Protein AF-0000000087548755 (afdb_homodimer)

Secondary structure (DSSP, 8-state):
--HHHHHHHHHHHHHHHHHHTS--EEEE---TTSTT-SEEEEE-TT-SSS--GGG-EEEEEEEE--SS-B-HHHHHHHHHHHHHHHHH--S--EEEEEEESS-B-HHHHHHHHT-SS-EEEEEEEEETTEEEEEEEEEE-HHHHTTTTTT-EEEEEEE-TTS-EEEEEEETTEE--/--HHHHHHHHHHHHHHHHHHTS--EEEE---TTSTT-SEEEEE-TT-SSS--GGG-EEEEEEEE--SS-B-HHHHHHHHHHHHHHHHH--S--EEEEEEESS-B-HHHHHHHHT-SS-EEEEEEEEETTEEEEEEEEEE-HHHHTTTTTT-EEEEEEE-TTS-EEEEEEETTEE--

Radius of gyration: 22.84 Å; Cα contacts (8 Å, |Δi|>4): 739; chains: 2; bounding box: 44×67×56 Å

InterPro domains:
  IPR011856 tRNA endonuclease-like domain superfamily [G3DSA:3.40.1350.10] (3-124)
  IPR018828 Required for respiratory growth protein 7, mitochondrial [PF10356] (2-45)
  IPR018828 Required for respiratory growth protein 7, mitochondrial [PF10356] (54-141)
  IPR018828 Required for respiratory growth protein 7, mitochondrial [PTHR28133] (2-142)

pLDDT: mean 88.45, std 11.94, range [48.22, 98.75]

Sequence (352 aa):
MSTVARGTAYEHACLALLRSWLKMDIYRTGGAHDQGRDLCGWWSPHAIGEPRAHERIRVIAQCKAESRALGPSVVREMEGTLLRATWEATTTATVGVLASHSGFSKQAKVYMRSSRLPLLFLHLAPQDQEPLVCQGFLWNDALANGPLHGRFEPVWVTTPQHTQQLTLYRDGIRAIMSTVARGTAYEHACLALLRSWLKMDIYRTGGAHDQGRDLCGWWSPHAIGEPRAHERIRVIAQCKAESRALGPSVVREMEGTLLRATWEATTTATVGVLASHSGFSKQAKVYMRSSRLPLLFLHLAPQDQEPLVCQGFLWNDALANGPLHGRFEPVWVTTPQHTQQLTLYRDGIRAI

Foldseek 3Di:
DDPVVQQVVQLVVVVVCCCVPQVWPKDAPPDPPLLQFGIWGWGQLPPPDPRDPQLIEIETEHEEEDQEADEQVVVVSLVVVVVVCVVPDDPHHYEYEYEYQHHHDPRNQVNQQPDLHWYKYFHWYDDDPRGTATPDIDIYPNNCCPSVVVFKDWDFDQDPVRDTHIFIDGNNHTSD/DDLVVQQVVQLVVVVVCCCVPQVWPKDAPPDPVLLQFGIWGWGQLPPPDDRPPQQIEIETEHEEEDQEAAEQVVVVSQVVVVVVVVVPDDPHHYEYEYEYQHHHDPRNLVNQQPDLHWYKYFHWADDDPRGTATPDIDIHCNNCCPSVVVFKDWDFDQDVVRDTHTFIDGVNHTSD

Structure (mmCIF, N/CA/C/O backbone):
data_AF-0000000087548755-model_v1
#
loop_
_entity.id
_entity.type
_entity.pdbx_description
1 polymer 'Restriction endonuclease type IV Mrr domain-containing protein'
#
loop_
_atom_site.group_PDB
_atom_site.id
_atom_site.type_symbol
_atom_site.label_atom_id
_atom_site.label_alt_id
_atom_site.label_comp_id
_atom_site.label_asym_id
_atom_site.label_entity_id
_atom_site.label_seq_id
_atom_site.pdbx_PDB_ins_code
_atom_site.Cartn_x
_atom_site.Cartn_y
_atom_site.Cartn_z
_atom_site.occupancy
_atom_site.B_iso_or_equiv
_atom_site.auth_seq_id
_atom_site.auth_comp_id
_atom_site.auth_asym_id
_atom_site.auth_atom_id
_atom_site.pdbx_PDB_model_num
ATOM 1 N N . MET A 1 1 ? -19.734 21.375 -8.781 1 71.88 1 MET A N 1
ATOM 2 C CA . MET A 1 1 ? -18.281 21.328 -8.891 1 71.88 1 MET A CA 1
ATOM 3 C C . MET A 1 1 ? -17.797 19.906 -9.125 1 71.88 1 MET A C 1
ATOM 5 O O . MET A 1 1 ? -18.328 18.953 -8.539 1 71.88 1 MET A O 1
ATOM 9 N N . SER A 1 2 ? -16.984 19.781 -10.125 1 81 2 SER A N 1
ATOM 10 C CA . SER A 1 2 ? -16.5 18.438 -10.445 1 81 2 SER A CA 1
ATOM 11 C C . SER A 1 2 ? -15.688 17.844 -9.297 1 81 2 SER A C 1
ATOM 13 O O . SER A 1 2 ? -15.188 18.578 -8.445 1 81 2 SER A O 1
ATOM 15 N N . THR A 1 3 ? -15.656 16.547 -9.172 1 80.31 3 THR A N 1
ATOM 16 C CA . THR A 1 3 ? -14.898 15.844 -8.141 1 80.31 3 THR A CA 1
ATOM 17 C C . THR A 1 3 ? -13.438 16.266 -8.164 1 80.31 3 THR A C 1
ATOM 19 O O . THR A 1 3 ? -12.82 16.453 -7.117 1 80.31 3 THR A O 1
ATOM 22 N N . VAL A 1 4 ? -12.914 16.5 -9.43 1 82.94 4 VAL A N 1
ATOM 23 C CA . VAL A 1 4 ? -11.523 16.891 -9.594 1 82.94 4 VAL A CA 1
ATOM 24 C C . VAL A 1 4 ? -11.328 18.312 -9.07 1 82.94 4 VAL A C 1
ATOM 26 O O . VAL A 1 4 ? -10.359 18.609 -8.375 1 82.94 4 VAL A O 1
ATOM 29 N N . ALA A 1 5 ? -12.289 19.219 -9.344 1 86.25 5 ALA A N 1
ATOM 30 C CA . ALA A 1 5 ? -12.219 20.609 -8.898 1 86.25 5 ALA A CA 1
ATOM 31 C C . ALA A 1 5 ? -12.312 20.703 -7.383 1 86.25 5 ALA A C 1
ATOM 33 O O . ALA A 1 5 ? -11.609 21.5 -6.758 1 86.25 5 ALA A O 1
ATOM 34 N N . ARG A 1 6 ? -13.086 19.875 -6.816 1 89.81 6 ARG A N 1
ATOM 35 C CA . ARG A 1 6 ? -13.242 19.844 -5.367 1 89.81 6 ARG A CA 1
ATOM 36 C C . ARG A 1 6 ? -11.961 19.375 -4.688 1 89.81 6 ARG A C 1
ATOM 38 O O . ARG A 1 6 ? -11.539 19.953 -3.686 1 89.81 6 ARG A O 1
ATOM 45 N N . GLY A 1 7 ? -11.352 18.344 -5.293 1 89.25 7 GLY A N 1
ATOM 46 C CA . GLY A 1 7 ? -10.102 17.828 -4.758 1 89.25 7 GLY A CA 1
ATOM 47 C C . GLY A 1 7 ? -8.969 18.828 -4.809 1 89.25 7 GLY A C 1
ATOM 48 O O . GLY A 1 7 ? -8.234 18.984 -3.836 1 89.25 7 GLY A O 1
ATOM 49 N N . THR A 1 8 ? -8.906 19.516 -5.961 1 90.38 8 THR A N 1
ATOM 50 C CA . THR A 1 8 ? -7.863 20.516 -6.141 1 90.38 8 THR A CA 1
ATOM 51 C C . THR A 1 8 ? -8.055 21.672 -5.168 1 90.38 8 THR A C 1
ATOM 53 O O . THR A 1 8 ? -7.086 22.156 -4.57 1 90.38 8 THR A O 1
ATOM 56 N N . ALA A 1 9 ? -9.305 22.094 -5.023 1 92.56 9 ALA A N 1
ATOM 57 C CA . ALA A 1 9 ? -9.609 23.172 -4.09 1 92.56 9 ALA A CA 1
ATOM 58 C C . ALA A 1 9 ? -9.258 22.781 -2.658 1 92.56 9 ALA A C 1
ATOM 60 O O . ALA A 1 9 ? -8.719 23.594 -1.899 1 92.56 9 ALA A O 1
ATOM 61 N N . TYR A 1 10 ? -9.531 21.625 -2.367 1 94.5 10 TYR A N 1
ATOM 62 C CA . TYR A 1 10 ? -9.234 21.125 -1.025 1 94.5 10 TYR A CA 1
ATOM 63 C C . TYR A 1 10 ? -7.734 21.047 -0.79 1 94.5 10 TYR A C 1
ATOM 65 O O . TYR A 1 10 ? -7.25 21.422 0.285 1 94.5 10 TYR A O 1
ATOM 73 N N . GLU A 1 11 ? -6.965 20.578 -1.815 1 93.94 11 GLU A N 1
ATOM 74 C CA . GLU A 1 11 ? -5.508 20.516 -1.737 1 93.94 11 GLU A CA 1
ATOM 75 C C . GLU A 1 11 ? -4.91 21.891 -1.485 1 93.94 11 GLU A C 1
ATOM 77 O O . GLU A 1 11 ? -4.016 22.047 -0.649 1 93.94 11 GLU A O 1
ATOM 82 N N . HIS A 1 12 ? -5.504 22.859 -2.131 1 94.88 12 HIS A N 1
ATOM 83 C CA . HIS A 1 12 ? -5.031 24.234 -1.962 1 94.88 12 HIS A CA 1
ATOM 84 C C . HIS A 1 12 ? -5.344 24.75 -0.564 1 94.88 12 HIS A C 1
ATOM 86 O O . HIS A 1 12 ? -4.52 25.438 0.045 1 94.88 12 HIS A O 1
ATOM 92 N N . ALA A 1 13 ? -6.496 24.438 -0.128 1 95.38 13 ALA A N 1
ATOM 93 C CA . ALA A 1 13 ? -6.898 24.875 1.204 1 95.38 13 ALA A CA 1
ATOM 94 C C . ALA A 1 13 ? -6.027 24.234 2.281 1 95.38 13 ALA A C 1
ATOM 96 O O . ALA A 1 13 ? -5.621 24.906 3.236 1 95.38 13 ALA A O 1
ATOM 97 N N . CYS A 1 14 ? -5.719 22.969 2.09 1 96.81 14 CYS A N 1
ATOM 98 C CA . CYS A 1 14 ? -4.852 22.266 3.033 1 96.81 14 CYS A CA 1
ATOM 99 C C . CYS A 1 14 ? -3.455 22.875 3.039 1 96.81 14 CYS A C 1
ATOM 101 O O . CYS A 1 14 ? -2.867 23.078 4.102 1 96.81 14 CYS A O 1
ATOM 103 N N . LEU A 1 15 ? -2.945 23.094 1.821 1 96.62 15 LEU A N 1
ATOM 104 C CA . LEU A 1 15 ? -1.635 23.719 1.686 1 96.62 15 LEU A CA 1
ATOM 105 C C . LEU A 1 15 ? -1.569 25.016 2.475 1 96.62 15 LEU A C 1
ATOM 107 O O . LEU A 1 15 ? -0.642 25.234 3.26 1 96.62 15 LEU A O 1
ATOM 111 N N . ALA A 1 16 ? -2.57 25.875 2.252 1 95.81 16 ALA A N 1
ATOM 112 C CA . ALA A 1 16 ? -2.609 27.172 2.918 1 95.81 16 ALA A CA 1
ATOM 113 C C . ALA A 1 16 ? -2.668 27 4.434 1 95.81 16 ALA A C 1
ATOM 115 O O . ALA A 1 16 ? -1.962 27.703 5.164 1 95.81 16 ALA A O 1
ATOM 116 N N . LEU A 1 17 ? -3.432 26.094 4.891 1 95.62 17 LEU A N 1
ATOM 117 C CA . LEU A 1 17 ? -3.613 25.906 6.324 1 95.62 17 LEU A CA 1
ATOM 118 C C . LEU A 1 17 ? -2.346 25.344 6.961 1 95.62 17 LEU A C 1
ATOM 120 O O . LEU A 1 17 ? -1.927 25.797 8.023 1 95.62 17 LEU A O 1
ATOM 124 N N . LEU A 1 18 ? -1.668 24.344 6.316 1 96.12 18 LEU A N 1
ATOM 125 C CA . LEU A 1 18 ? -0.473 23.719 6.867 1 96.12 18 LEU A CA 1
ATOM 126 C C . LEU A 1 18 ? 0.687 24.703 6.922 1 96.12 18 LEU A C 1
ATOM 128 O O . LEU A 1 18 ? 1.501 24.672 7.848 1 96.12 18 LEU A O 1
ATOM 132 N N . ARG A 1 19 ? 0.723 25.594 5.965 1 95.25 19 ARG A N 1
ATOM 133 C CA . ARG A 1 19 ? 1.751 26.625 5.953 1 95.25 19 ARG A CA 1
ATOM 134 C C . ARG A 1 19 ? 1.521 27.641 7.07 1 95.25 19 ARG A C 1
ATOM 136 O O . ARG A 1 19 ? 2.455 28.016 7.785 1 95.25 19 ARG A O 1
ATOM 143 N N . SER A 1 20 ? 0.289 28.078 7.195 1 92.62 20 SER A N 1
ATOM 144 C CA . SER A 1 20 ? 0.004 29.172 8.125 1 92.62 20 SER A CA 1
ATOM 145 C C . SER A 1 20 ? -0.09 28.656 9.562 1 92.62 20 SER A C 1
ATOM 147 O O . SER A 1 20 ? 0.419 29.297 10.484 1 92.62 20 SER A O 1
ATOM 149 N N . TRP A 1 21 ? -0.677 27.484 9.773 1 90.12 21 TRP A N 1
ATOM 150 C CA . TRP A 1 21 ? -0.945 26.969 11.109 1 90.12 21 TRP A CA 1
ATOM 151 C C . TRP A 1 21 ? 0.253 26.188 11.641 1 90.12 21 TRP A C 1
ATOM 153 O O . TRP A 1 21 ? 0.834 26.562 12.664 1 90.12 21 TRP A O 1
ATOM 163 N N . LEU A 1 22 ? 0.735 25.219 10.82 1 92.12 22 LEU A N 1
ATOM 164 C CA . LEU A 1 22 ? 1.814 24.375 11.32 1 92.12 22 LEU A CA 1
ATOM 165 C C . LEU A 1 22 ? 3.168 24.875 10.828 1 92.12 22 LEU A C 1
ATOM 167 O O . LEU A 1 22 ? 4.203 24.281 11.125 1 92.12 22 LEU A O 1
ATOM 171 N N . LYS A 1 23 ? 3.131 25.984 10.078 1 92.38 23 LYS A N 1
ATOM 172 C CA . LYS A 1 23 ? 4.328 26.672 9.594 1 92.38 23 LYS A CA 1
ATOM 173 C C . LYS A 1 23 ? 5.188 25.734 8.75 1 92.38 23 LYS A C 1
ATOM 175 O O . LYS A 1 23 ? 6.418 25.734 8.867 1 92.38 23 LYS A O 1
ATOM 180 N N . MET A 1 24 ? 4.516 24.812 7.977 1 94.5 24 MET A N 1
ATOM 181 C CA . MET A 1 24 ? 5.238 23.938 7.066 1 94.5 24 MET A CA 1
ATOM 182 C C . MET A 1 24 ? 5.613 24.656 5.781 1 94.5 24 MET A C 1
ATOM 184 O O . MET A 1 24 ? 4.816 25.438 5.25 1 94.5 24 MET A O 1
ATOM 188 N N . ASP A 1 25 ? 6.828 24.516 5.43 1 93.94 25 ASP A N 1
ATOM 189 C CA . ASP A 1 25 ? 7.289 25.031 4.141 1 93.94 25 ASP A CA 1
ATOM 190 C C . ASP A 1 25 ? 7.082 24 3.035 1 93.94 25 ASP A C 1
ATOM 192 O O . ASP A 1 25 ? 8.008 23.266 2.68 1 93.94 25 ASP A O 1
ATOM 196 N N . ILE A 1 26 ? 5.824 23.859 2.521 1 96.19 26 ILE A N 1
ATOM 197 C CA . ILE A 1 26 ? 5.438 22.797 1.605 1 96.19 26 ILE A CA 1
ATOM 198 C C . ILE A 1 26 ? 4.914 23.391 0.304 1 96.19 26 ILE A C 1
ATOM 200 O O . ILE A 1 26 ? 4.535 24.578 0.263 1 96.19 26 ILE A O 1
ATOM 204 N N . TYR A 1 27 ? 4.949 22.656 -0.733 1 92.94 27 TYR A N 1
ATOM 205 C CA . TYR A 1 27 ? 4.469 23.078 -2.045 1 92.94 27 TYR A CA 1
ATOM 206 C C . TYR A 1 27 ? 3.74 21.938 -2.746 1 92.94 27 TYR A C 1
ATOM 208 O O . TYR A 1 27 ? 3.861 20.766 -2.346 1 92.94 27 TYR A O 1
ATOM 216 N N . ARG A 1 28 ? 2.977 22.219 -3.781 1 92.56 28 ARG A N 1
ATOM 217 C CA . ARG A 1 28 ? 2.26 21.219 -4.559 1 92.56 28 ARG A CA 1
ATOM 218 C C . ARG A 1 28 ? 3.211 20.453 -5.473 1 92.56 28 ARG A C 1
ATOM 220 O O . ARG A 1 28 ? 4.125 21.047 -6.059 1 92.56 28 ARG A O 1
ATOM 227 N N . THR A 1 29 ? 2.973 19.156 -5.551 1 85.62 29 THR A N 1
ATOM 228 C CA . THR A 1 29 ? 3.859 18.344 -6.371 1 85.62 29 THR A CA 1
ATOM 229 C C . THR A 1 29 ? 3.301 18.188 -7.785 1 85.62 29 THR A C 1
ATOM 231 O O . THR A 1 29 ? 4.031 17.844 -8.711 1 85.62 29 THR A O 1
ATOM 234 N N . GLY A 1 30 ? 2.383 19.062 -8.508 1 62.72 30 GLY A N 1
ATOM 235 C CA . GLY A 1 30 ? 1.688 19.188 -9.773 1 62.72 30 GLY A CA 1
ATOM 236 C C . GLY A 1 30 ? 1.903 18.016 -10.703 1 62.72 30 GLY A C 1
ATOM 237 O O . GLY A 1 30 ? 1.278 17.922 -11.766 1 62.72 30 GLY A O 1
ATOM 238 N N . GLY A 1 31 ? 2.811 16.906 -10.398 1 54.09 31 GLY A N 1
ATOM 239 C CA . GLY A 1 31 ? 3.172 16.172 -11.586 1 54.09 31 GLY A CA 1
ATOM 240 C C . GLY A 1 31 ? 2.572 14.773 -11.625 1 54.09 31 GLY A C 1
ATOM 241 O O . GLY A 1 31 ? 2.219 14.219 -10.578 1 54.09 31 GLY A O 1
ATOM 242 N N . ALA A 1 32 ? 1.921 14.32 -12.867 1 49.47 32 ALA A N 1
ATOM 243 C CA . ALA A 1 32 ? 1.371 13.008 -13.211 1 49.47 32 ALA A CA 1
ATOM 244 C C . ALA A 1 32 ? 2.158 11.891 -12.539 1 49.47 32 ALA A C 1
ATOM 246 O O . ALA A 1 32 ? 1.614 10.82 -12.266 1 49.47 32 ALA A O 1
ATOM 247 N N . HIS A 1 33 ? 3.494 12.266 -12.234 1 50 33 HIS A N 1
ATOM 248 C CA . HIS A 1 33 ? 4.395 11.18 -11.859 1 50 33 HIS A CA 1
ATOM 249 C C . HIS A 1 33 ? 4.613 11.148 -10.352 1 50 33 HIS A C 1
ATOM 251 O O . HIS A 1 33 ? 5.566 10.531 -9.875 1 50 33 HIS A O 1
ATOM 257 N N . ASP A 1 34 ? 3.828 12.086 -9.602 1 55.59 34 ASP A N 1
ATOM 258 C CA . ASP A 1 34 ? 4.293 12.344 -8.242 1 55.59 34 ASP A CA 1
ATOM 259 C C . ASP A 1 34 ? 3.822 11.258 -7.285 1 55.59 34 ASP A C 1
ATOM 261 O O . ASP A 1 34 ? 4.098 11.312 -6.086 1 55.59 34 ASP A O 1
ATOM 265 N N . GLN A 1 35 ? 3.617 10.062 -7.805 1 60.72 35 GLN A N 1
ATOM 266 C CA . GLN A 1 35 ? 3.555 8.805 -7.062 1 60.72 35 GLN A CA 1
ATOM 267 C C . GLN A 1 35 ? 2.619 8.922 -5.863 1 60.72 35 GLN A C 1
ATOM 269 O O . GLN A 1 35 ? 2.971 8.508 -4.754 1 60.72 35 GLN A O 1
ATOM 274 N N . GLY A 1 36 ? 1.56 9.781 -5.988 1 66.44 36 GLY A N 1
ATOM 275 C CA . GLY A 1 36 ? 0.511 9.82 -4.984 1 66.44 36 GLY A CA 1
ATOM 276 C C . GLY A 1 36 ? 0.71 10.922 -3.959 1 66.44 36 GLY A C 1
ATOM 277 O O . GLY A 1 36 ? -0.041 11.023 -2.986 1 66.44 36 GLY A O 1
ATOM 278 N N . ARG A 1 37 ? 1.653 11.766 -4.164 1 82.88 37 ARG A N 1
ATOM 279 C CA . ARG A 1 37 ? 1.938 12.883 -3.266 1 82.88 37 ARG A CA 1
ATOM 280 C C . ARG A 1 37 ? 1.291 14.172 -3.77 1 82.88 37 ARG A C 1
ATOM 282 O O . ARG A 1 37 ? 1.539 14.594 -4.898 1 82.88 37 ARG A O 1
ATOM 289 N N . ASP A 1 38 ? 0.625 14.781 -2.881 1 88.62 38 ASP A N 1
ATOM 290 C CA . ASP A 1 38 ? -0.003 16.047 -3.248 1 88.62 38 ASP A CA 1
ATOM 291 C C . ASP A 1 38 ? 0.882 17.234 -2.861 1 88.62 38 ASP A C 1
ATOM 293 O O . ASP A 1 38 ? 1.07 18.156 -3.654 1 88.62 38 ASP A O 1
ATOM 297 N N . LEU A 1 39 ? 1.392 17.219 -1.696 1 94.38 39 LEU A N 1
ATOM 298 C CA . LEU A 1 39 ? 2.232 18.281 -1.161 1 94.38 39 LEU A CA 1
ATOM 299 C C . LEU A 1 39 ? 3.543 17.719 -0.62 1 94.38 39 LEU A C 1
ATOM 301 O O . LEU A 1 39 ? 3.564 16.625 -0.043 1 94.38 39 LEU A O 1
ATOM 305 N N . CYS A 1 40 ? 4.633 18.375 -0.789 1 93.81 40 CYS A N 1
ATOM 306 C CA . CYS A 1 40 ? 5.926 17.969 -0.245 1 93.81 40 CYS A CA 1
ATOM 307 C C . CYS A 1 40 ? 6.719 19.188 0.222 1 93.81 40 CYS A C 1
ATOM 309 O O . CYS A 1 40 ? 6.477 20.312 -0.233 1 93.81 40 CYS A O 1
ATOM 311 N N . GLY A 1 41 ? 7.578 18.984 1.095 1 94.31 41 GLY A N 1
ATOM 312 C CA . GLY A 1 41 ? 8.453 20.031 1.595 1 94.31 41 GLY A CA 1
ATOM 313 C C . GLY A 1 41 ? 9.047 19.719 2.955 1 94.31 41 GLY A C 1
ATOM 314 O O . GLY A 1 41 ? 9.5 18.594 3.193 1 94.31 41 GLY A O 1
ATOM 315 N N . TRP A 1 42 ? 9.047 20.719 3.791 1 93.94 42 TRP A N 1
ATOM 316 C CA . TRP A 1 42 ? 9.789 20.594 5.043 1 93.94 42 TRP A CA 1
ATOM 317 C C . TRP A 1 42 ? 8.984 21.156 6.211 1 93.94 42 TRP A C 1
ATOM 319 O O . TRP A 1 42 ? 8.18 22.078 6.031 1 93.94 42 TRP A O 1
ATOM 329 N N . TRP A 1 43 ? 9.258 20.578 7.301 1 94 43 TRP A N 1
ATOM 330 C CA . TRP A 1 43 ? 8.727 21.016 8.586 1 94 43 TRP A CA 1
ATOM 331 C C . TRP A 1 43 ? 9.836 21.156 9.617 1 94 43 TRP A C 1
ATOM 333 O O . TRP A 1 43 ? 10.656 20.25 9.781 1 94 43 TRP A O 1
ATOM 343 N N . SER A 1 44 ? 9.961 22.344 10.148 1 90.62 44 SER A N 1
ATOM 344 C CA . SER A 1 44 ? 10.984 22.594 11.164 1 90.62 44 SER A CA 1
ATOM 345 C C . SER A 1 44 ? 10.359 23.031 12.484 1 90.62 44 SER A C 1
ATOM 347 O O . SER A 1 44 ? 10.508 24.188 12.898 1 90.62 44 SER A O 1
ATOM 349 N N . PRO A 1 45 ? 9.789 22.094 13.125 1 86.94 45 PRO A N 1
ATOM 350 C CA . PRO A 1 45 ? 9.109 22.453 14.367 1 86.94 45 PRO A CA 1
ATOM 351 C C . PRO A 1 45 ? 10.086 22.812 15.484 1 86.94 45 PRO A C 1
ATOM 353 O O . PRO A 1 45 ? 9.68 23.422 16.484 1 86.94 45 PRO A O 1
ATOM 356 N N . HIS A 1 46 ? 11.266 22.516 15.25 1 79 46 HIS A N 1
ATOM 357 C CA . HIS A 1 46 ? 12.266 22.781 16.281 1 79 46 HIS A CA 1
ATOM 358 C C . HIS A 1 46 ? 12.789 24.203 16.172 1 79 46 HIS A C 1
ATOM 360 O O . HIS A 1 46 ? 13.461 24.688 17.094 1 79 46 HIS A O 1
ATOM 366 N N . ALA A 1 47 ? 12.672 24.859 14.891 1 67.5 47 ALA A N 1
ATOM 367 C CA . ALA A 1 47 ? 13.398 26.078 14.578 1 67.5 47 ALA A CA 1
ATOM 368 C C . ALA A 1 47 ? 12.898 27.25 15.422 1 67.5 47 ALA A C 1
ATOM 370 O O . ALA A 1 47 ? 11.742 27.656 15.312 1 67.5 47 ALA A O 1
ATOM 371 N N . ILE A 1 48 ? 13.133 27.172 16.672 1 56.69 48 ILE A N 1
ATOM 372 C CA . ILE A 1 48 ? 13.078 28.484 17.281 1 56.69 48 ILE A CA 1
ATOM 373 C C . ILE A 1 48 ? 14.102 29.406 16.625 1 56.69 48 ILE A C 1
ATOM 375 O O . ILE A 1 48 ? 15.312 29.172 16.734 1 56.69 48 ILE A O 1
ATOM 379 N N . GLY A 1 49 ? 13.891 30.281 15.555 1 57.5 49 GLY A N 1
ATOM 380 C CA . GLY A 1 49 ? 14.773 31.062 14.711 1 57.5 49 GLY A CA 1
ATOM 381 C C . GLY A 1 49 ? 15.055 30.422 13.367 1 57.5 49 GLY A C 1
ATOM 382 O O . GLY A 1 49 ? 14.195 29.719 12.812 1 57.5 49 GLY A O 1
ATOM 383 N N . GLU A 1 50 ? 16.562 30.406 12.758 1 53.06 50 GLU A N 1
ATOM 384 C CA . GLU A 1 50 ? 16.922 29.875 11.453 1 53.06 50 GLU A CA 1
ATOM 385 C C . GLU A 1 50 ? 16.984 28.344 11.484 1 53.06 50 GLU A C 1
ATOM 387 O O . GLU A 1 50 ? 17.766 27.766 12.258 1 53.06 50 GLU A O 1
ATOM 392 N N . PRO A 1 51 ? 16.203 27.578 11.07 1 54.06 51 PRO A N 1
ATOM 393 C CA . PRO A 1 51 ? 16.203 26.109 11.031 1 54.06 51 PRO A CA 1
ATOM 394 C C . PRO A 1 51 ? 17.547 25.531 10.594 1 54.06 51 PRO A C 1
ATOM 396 O O . PRO A 1 51 ? 18.172 26.031 9.648 1 54.06 51 PRO A O 1
ATOM 399 N N . ARG A 1 52 ? 18.391 24.969 11.516 1 55.5 52 ARG A N 1
ATOM 400 C CA . ARG A 1 52 ? 19.484 24.172 10.984 1 55.5 52 ARG A CA 1
ATOM 401 C C . ARG A 1 52 ? 18.953 23.016 10.125 1 55.5 52 ARG A C 1
ATOM 403 O O . ARG A 1 52 ? 17.969 22.375 10.484 1 55.5 52 ARG A O 1
ATOM 410 N N . ALA A 1 53 ? 19.469 23 8.883 1 54.78 53 ALA A N 1
ATOM 411 C CA . ALA A 1 53 ? 19.125 22.016 7.859 1 54.78 53 ALA A CA 1
ATOM 412 C C . ALA A 1 53 ? 18.906 20.625 8.477 1 54.78 53 ALA A C 1
ATOM 414 O O . ALA A 1 53 ? 18.016 19.891 8.047 1 54.78 53 ALA A O 1
ATOM 415 N N . HIS A 1 54 ? 19.516 20.344 9.688 1 57.59 54 HIS A N 1
ATOM 416 C CA . HIS A 1 54 ? 19.547 19 10.266 1 57.59 54 HIS A CA 1
ATOM 417 C C . HIS A 1 54 ? 18.328 18.75 11.133 1 57.59 54 HIS A C 1
ATOM 419 O O . HIS A 1 54 ? 18.094 17.625 11.578 1 57.59 54 HIS A O 1
ATOM 425 N N . GLU A 1 55 ? 17.547 19.703 11.203 1 76.5 55 GLU A N 1
ATOM 426 C CA . GLU A 1 55 ? 16.422 19.469 12.102 1 76.5 55 GLU A CA 1
ATOM 427 C C . GLU A 1 55 ? 15.094 19.547 11.352 1 76.5 55 GLU A C 1
ATOM 429 O O . GLU A 1 55 ? 14.023 19.516 11.969 1 76.5 55 GLU A O 1
ATOM 434 N N . ARG A 1 56 ? 15.289 19.516 10.219 1 88.69 56 ARG A N 1
ATOM 435 C CA . ARG A 1 56 ? 14.078 19.578 9.406 1 88.69 56 ARG A CA 1
ATOM 436 C C . ARG A 1 56 ? 13.531 18.188 9.125 1 88.69 56 ARG A C 1
ATOM 438 O O . ARG A 1 56 ? 14.289 17.203 9.07 1 88.69 56 ARG A O 1
ATOM 445 N N . ILE A 1 57 ? 12.297 18.172 9.133 1 93.81 57 ILE A N 1
ATOM 446 C CA . ILE A 1 57 ? 11.57 16.938 8.812 1 93.81 57 ILE A CA 1
ATOM 447 C C . ILE A 1 57 ? 10.969 17.047 7.41 1 93.81 57 ILE A C 1
ATOM 449 O O . ILE A 1 57 ? 10.281 18.016 7.098 1 93.81 57 ILE A O 1
ATOM 453 N N . ARG A 1 58 ? 11.398 16.109 6.652 1 94 58 ARG A N 1
ATOM 454 C CA . ARG A 1 58 ? 10.758 16.078 5.34 1 94 58 ARG A CA 1
ATOM 455 C C . ARG A 1 58 ? 9.273 15.75 5.465 1 94 58 ARG A C 1
ATOM 457 O O . ARG A 1 58 ? 8.891 14.867 6.23 1 94 58 ARG A O 1
ATOM 464 N N . VAL A 1 59 ? 8.469 16.438 4.66 1 96.06 59 VAL A N 1
ATOM 465 C CA . VAL A 1 59 ? 7.023 16.25 4.711 1 96.06 59 VAL A CA 1
ATOM 466 C C . VAL A 1 59 ? 6.531 15.688 3.381 1 96.06 59 VAL A C 1
ATOM 468 O O . VAL A 1 59 ? 6.855 16.219 2.316 1 96.06 59 VAL A O 1
ATOM 471 N N . ILE A 1 60 ? 5.793 14.664 3.484 1 95.5 60 ILE A N 1
ATOM 472 C CA . ILE A 1 60 ? 5.004 14.148 2.369 1 95.5 60 ILE A CA 1
ATOM 473 C C . ILE A 1 60 ? 3.527 14.109 2.758 1 95.5 60 ILE A C 1
ATOM 475 O O . ILE A 1 60 ? 3.141 13.391 3.68 1 95.5 60 ILE A O 1
ATOM 479 N N . ALA A 1 61 ? 2.762 14.867 1.978 1 96.75 61 ALA A N 1
ATOM 480 C CA . ALA A 1 61 ? 1.366 14.977 2.395 1 96.75 61 ALA A CA 1
ATOM 481 C C . ALA A 1 61 ? 0.422 14.555 1.274 1 96.75 61 ALA A C 1
ATOM 483 O O . ALA A 1 61 ? 0.691 14.805 0.098 1 96.75 61 ALA A O 1
ATOM 484 N N . GLN A 1 62 ? -0.558 13.945 1.694 1 95.69 62 GLN A N 1
ATOM 485 C CA . GLN A 1 62 ? -1.682 13.602 0.829 1 95.69 62 GLN A CA 1
ATOM 486 C C . GLN A 1 62 ? -2.982 14.203 1.356 1 95.69 62 GLN A C 1
ATOM 488 O O . GLN A 1 62 ? -3.279 14.102 2.549 1 95.69 62 GLN A O 1
ATOM 493 N N . CYS A 1 63 ? -3.805 14.836 0.499 1 96 63 CYS A N 1
ATOM 494 C CA . CYS A 1 63 ? -5.062 15.477 0.863 1 96 63 CYS A CA 1
ATOM 495 C C . CYS A 1 63 ? -6.242 14.781 0.204 1 96 63 CYS A C 1
ATOM 497 O O . CYS A 1 63 ? -6.305 14.68 -1.022 1 96 63 CYS A O 1
ATOM 499 N N . LYS A 1 64 ? -7.172 14.367 1.049 1 95.31 64 LYS A N 1
ATOM 500 C CA . LYS A 1 64 ? -8.328 13.609 0.57 1 95.31 64 LYS A CA 1
ATOM 501 C C . LYS A 1 64 ? -9.633 14.336 0.887 1 95.31 64 LYS A C 1
ATOM 503 O O . LYS A 1 64 ? -9.93 14.602 2.053 1 95.31 64 LYS A O 1
ATOM 508 N N . ALA A 1 65 ? -10.438 14.555 -0.149 1 94.19 65 ALA A N 1
ATOM 509 C CA . ALA A 1 65 ? -11.688 15.297 0.021 1 94.19 65 ALA A CA 1
ATOM 510 C C . ALA A 1 65 ? -12.898 14.375 -0.149 1 94.19 65 ALA A C 1
ATOM 512 O O . ALA A 1 65 ? -13.961 14.82 -0.594 1 94.19 65 ALA A O 1
ATOM 513 N N . GLU A 1 66 ? -12.719 13.164 0.134 1 92.94 66 GLU A N 1
ATOM 514 C CA . GLU A 1 66 ? -13.82 12.203 0.048 1 92.94 66 GLU A CA 1
ATOM 515 C C . GLU A 1 66 ? -14.914 12.531 1.062 1 92.94 66 GLU A C 1
ATOM 517 O O . GLU A 1 66 ? -14.648 13.164 2.086 1 92.94 66 GLU A O 1
ATOM 522 N N . SER A 1 67 ? -16.109 12.016 0.771 1 94.44 67 SER A N 1
ATOM 523 C CA . SER A 1 67 ? -17.25 12.297 1.628 1 94.44 67 SER A CA 1
ATOM 524 C C . SER A 1 67 ? -17.297 11.352 2.82 1 94.44 67 SER A C 1
ATOM 526 O O . SER A 1 67 ? -17.969 11.633 3.82 1 94.44 67 SER A O 1
ATOM 528 N N . ARG A 1 68 ? -16.641 10.297 2.607 1 95.25 68 ARG A N 1
ATOM 529 C CA . ARG A 1 68 ? -16.625 9.336 3.705 1 95.25 68 ARG A CA 1
ATOM 530 C C . ARG A 1 68 ? -15.273 9.328 4.41 1 95.25 68 ARG A C 1
ATOM 532 O O . ARG A 1 68 ? -14.25 9.641 3.799 1 95.25 68 ARG A O 1
ATOM 539 N N . ALA A 1 69 ? -15.32 8.914 5.719 1 97.69 69 ALA A N 1
ATOM 540 C CA . ALA A 1 69 ? -14.094 8.82 6.496 1 97.69 69 ALA A CA 1
ATOM 541 C C . ALA A 1 69 ? -13.102 7.863 5.84 1 97.69 69 ALA A C 1
ATOM 543 O O . ALA A 1 69 ? -13.492 6.824 5.305 1 97.69 69 ALA A O 1
ATOM 544 N N . LEU A 1 70 ? -11.82 8.164 5.859 1 97.12 70 LEU A N 1
ATOM 545 C CA . LEU A 1 70 ? -10.789 7.348 5.238 1 97.12 70 LEU A CA 1
ATOM 546 C C . LEU A 1 70 ? -10.547 6.074 6.039 1 97.12 70 LEU A C 1
ATOM 548 O O . LEU A 1 70 ? -10.539 6.102 7.273 1 97.12 70 LEU A O 1
ATOM 552 N N . GLY A 1 71 ? -10.367 5.035 5.332 1 95.06 71 GLY A N 1
ATOM 553 C CA . GLY A 1 71 ? -10.125 3.746 5.957 1 95.06 71 GLY A CA 1
ATOM 554 C C . GLY A 1 71 ? -8.656 3.357 5.965 1 95.06 71 GLY A C 1
ATOM 555 O O . GLY A 1 71 ? -7.793 4.152 5.582 1 95.06 71 GLY A O 1
ATOM 556 N N . PRO A 1 72 ? -8.406 2.109 6.328 1 94.69 72 PRO A N 1
ATOM 557 C CA . PRO A 1 72 ? -7.02 1.685 6.516 1 94.69 72 PRO A CA 1
ATOM 558 C C . PRO A 1 72 ? -6.242 1.616 5.207 1 94.69 72 PRO A C 1
ATOM 560 O O . PRO A 1 72 ? -5.012 1.699 5.207 1 94.69 72 PRO A O 1
ATOM 563 N N . SER A 1 73 ? -6.914 1.38 4.023 1 93 73 SER A N 1
ATOM 564 C CA . SER A 1 73 ? -6.242 1.26 2.732 1 93 73 SER A CA 1
ATOM 565 C C . SER A 1 73 ? -5.434 2.512 2.41 1 93 73 SER A C 1
ATOM 567 O O . SER A 1 73 ? -4.352 2.424 1.827 1 93 73 SER A O 1
ATOM 569 N N . VAL A 1 74 ? -5.945 3.734 2.836 1 94.81 74 VAL A N 1
ATOM 570 C CA . VAL A 1 74 ? -5.254 4.984 2.539 1 94.81 74 VAL A CA 1
ATOM 571 C C . VAL A 1 74 ? -4.008 5.109 3.412 1 94.81 74 VAL A C 1
ATOM 573 O O . VAL A 1 74 ? -3.002 5.684 2.988 1 94.81 74 VAL A O 1
ATOM 576 N N . VAL A 1 75 ? -4.113 4.484 4.559 1 96.19 75 VAL A N 1
ATOM 577 C CA . VAL A 1 75 ? -2.953 4.48 5.445 1 96.19 75 VAL A CA 1
ATOM 578 C C . VAL A 1 75 ? -1.866 3.576 4.863 1 96.19 75 VAL A C 1
ATOM 580 O O . VAL A 1 75 ? -0.692 3.953 4.828 1 96.19 75 VAL A O 1
ATOM 583 N N . ARG A 1 76 ? -2.289 2.445 4.438 1 95.31 76 ARG A N 1
ATOM 584 C CA . ARG A 1 76 ? -1.344 1.518 3.822 1 95.31 76 ARG A CA 1
ATOM 585 C C . ARG A 1 76 ? -0.681 2.141 2.6 1 95.31 76 ARG A C 1
ATOM 587 O O . ARG A 1 76 ? 0.52 1.968 2.383 1 95.31 76 ARG A O 1
ATOM 594 N N . GLU A 1 77 ? -1.513 2.795 1.803 1 95.31 77 GLU A N 1
ATOM 595 C CA . GLU A 1 77 ? -0.965 3.492 0.643 1 95.31 77 GLU A CA 1
ATOM 596 C C . GLU A 1 77 ? 0.08 4.523 1.061 1 95.31 77 GLU A C 1
ATOM 598 O O . GLU A 1 77 ? 1.143 4.621 0.444 1 95.31 77 GLU A O 1
ATOM 603 N N . MET A 1 78 ? -0.234 5.332 2.15 1 96.25 78 MET A N 1
ATOM 604 C CA . MET A 1 78 ? 0.704 6.32 2.68 1 96.25 78 MET A CA 1
ATOM 605 C C . MET A 1 78 ? 1.985 5.645 3.162 1 96.25 78 MET A C 1
ATOM 607 O O . MET A 1 78 ? 3.082 6.168 2.955 1 96.25 78 MET A O 1
ATOM 611 N N . GLU A 1 79 ? 1.822 4.473 3.77 1 96.88 79 GLU A N 1
ATOM 612 C CA . GLU A 1 79 ? 2.996 3.729 4.219 1 96.88 79 GLU A CA 1
ATOM 613 C C . GLU A 1 79 ? 3.869 3.309 3.039 1 96.88 79 GLU A C 1
ATOM 615 O O . GLU A 1 79 ? 5.098 3.361 3.119 1 96.88 79 GLU A O 1
ATOM 620 N N . GLY A 1 80 ? 3.207 2.871 1.974 1 95.56 80 GLY A N 1
ATOM 621 C CA . GLY A 1 80 ? 3.961 2.562 0.769 1 95.56 80 GLY A CA 1
ATOM 622 C C . GLY A 1 80 ? 4.738 3.75 0.231 1 95.56 80 GLY A C 1
ATOM 623 O O . GLY A 1 80 ? 5.895 3.613 -0.166 1 95.56 80 GLY A O 1
ATOM 624 N N . THR A 1 81 ? 4.105 4.91 0.239 1 94.38 81 THR A N 1
ATOM 625 C CA . THR A 1 81 ? 4.738 6.141 -0.219 1 94.38 81 THR A CA 1
ATOM 626 C C . THR A 1 81 ? 5.941 6.488 0.656 1 94.38 81 THR A C 1
ATOM 628 O O . THR A 1 81 ? 7.008 6.844 0.145 1 94.38 81 THR A O 1
ATOM 631 N N . LEU A 1 82 ? 5.75 6.371 1.979 1 94.88 82 LEU A N 1
ATOM 632 C CA . LEU A 1 82 ? 6.828 6.699 2.904 1 94.88 82 LEU A CA 1
ATOM 633 C C . LEU A 1 82 ? 7.973 5.703 2.783 1 94.88 82 LEU A C 1
ATOM 635 O O . LEU A 1 82 ? 9.141 6.066 2.953 1 94.88 82 LEU A O 1
ATOM 639 N N . LEU A 1 83 ? 7.586 4.465 2.516 1 93.88 83 LEU A N 1
ATOM 640 C CA . LEU A 1 83 ? 8.602 3.438 2.312 1 93.88 83 LEU A CA 1
ATOM 641 C C . LEU A 1 83 ? 9.547 3.828 1.185 1 93.88 83 LEU A C 1
ATOM 643 O O . LEU A 1 83 ? 10.766 3.715 1.325 1 93.88 83 LEU A O 1
ATOM 647 N N . ARG A 1 84 ? 9.039 4.246 0.182 1 90.81 84 ARG A N 1
ATOM 648 C CA . ARG A 1 84 ? 9.883 4.609 -0.957 1 90.81 84 ARG A CA 1
ATOM 649 C C . ARG A 1 84 ? 10.758 5.812 -0.63 1 90.81 84 ARG A C 1
ATOM 651 O O . ARG A 1 84 ? 11.883 5.914 -1.12 1 90.81 84 ARG A O 1
ATOM 658 N N . ALA A 1 85 ? 10.125 6.812 0.105 1 87.81 85 ALA A N 1
ATOM 659 C CA . ALA A 1 85 ? 10.93 7.941 0.555 1 87.81 85 ALA A CA 1
ATOM 660 C C . ALA A 1 85 ? 12.164 7.465 1.314 1 87.81 85 ALA A C 1
ATOM 662 O O . ALA A 1 85 ? 13.219 8.102 1.253 1 87.81 85 ALA A O 1
ATOM 663 N N . THR A 1 86 ? 12 6.246 2.02 1 87 86 THR A N 1
ATOM 664 C CA . THR A 1 86 ? 13.125 5.723 2.785 1 87 86 THR A CA 1
ATOM 665 C C . THR A 1 86 ? 14.164 5.102 1.856 1 87 86 THR A C 1
ATOM 667 O O . THR A 1 86 ? 15.32 4.918 2.246 1 87 86 THR A O 1
ATOM 670 N N . TRP A 1 87 ? 13.703 4.742 0.65 1 87.75 87 TRP A N 1
ATOM 671 C CA . TRP A 1 87 ? 14.648 4.176 -0.302 1 87.75 87 TRP A CA 1
ATOM 672 C C . TRP A 1 87 ? 15.508 5.266 -0.926 1 87.75 87 TRP A C 1
ATOM 674 O O . TRP A 1 87 ? 16.594 4.988 -1.457 1 87.75 87 TRP A O 1
ATOM 684 N N . GLU A 1 88 ? 14.961 6.477 -1.237 1 77.31 88 GLU A N 1
ATOM 685 C CA . GLU A 1 88 ? 15.656 7.617 -1.833 1 77.31 88 GLU A CA 1
ATOM 686 C C . GLU A 1 88 ? 16.547 8.32 -0.811 1 77.31 88 GLU A C 1
ATOM 688 O O . GLU A 1 88 ? 17.562 8.906 -1.171 1 77.31 88 GLU A O 1
ATOM 693 N N . ALA A 1 89 ? 15.797 8.656 0.194 1 63.06 89 ALA A N 1
ATOM 694 C CA . ALA A 1 89 ? 16.188 9.766 1.066 1 63.06 89 ALA A CA 1
ATOM 695 C C . ALA A 1 89 ? 17.375 9.383 1.942 1 63.06 89 ALA A C 1
ATOM 697 O O . ALA A 1 89 ? 17.625 8.203 2.188 1 63.06 89 ALA A O 1
ATOM 698 N N . THR A 1 90 ? 18.062 10.328 2.105 1 63.69 90 THR A N 1
ATOM 699 C CA . THR A 1 90 ? 19.188 10.688 2.967 1 63.69 90 THR A CA 1
ATOM 700 C C . THR A 1 90 ? 18.828 10.484 4.438 1 63.69 90 THR A C 1
ATOM 702 O O . THR A 1 90 ? 17.719 10.062 4.754 1 63.69 90 THR A O 1
ATOM 705 N N . THR A 1 91 ? 19.469 10.742 5.371 1 71.19 91 THR A N 1
ATOM 706 C CA . THR A 1 91 ? 19.484 10.703 6.828 1 71.19 91 THR A CA 1
ATOM 707 C C . THR A 1 91 ? 18.375 11.578 7.402 1 71.19 91 THR A C 1
ATOM 709 O O . THR A 1 91 ? 18.156 11.594 8.617 1 71.19 91 THR A O 1
ATOM 712 N N . THR A 1 92 ? 17.547 12.109 6.59 1 82.75 92 THR A N 1
ATOM 713 C CA . THR A 1 92 ? 16.578 13.055 7.117 1 82.75 92 THR A CA 1
ATOM 714 C C . THR A 1 92 ? 15.25 12.352 7.418 1 82.75 92 THR A C 1
ATOM 716 O O . THR A 1 92 ? 14.781 11.531 6.621 1 82.75 92 THR A O 1
ATOM 719 N N . ALA A 1 93 ? 14.703 12.648 8.523 1 89.88 93 A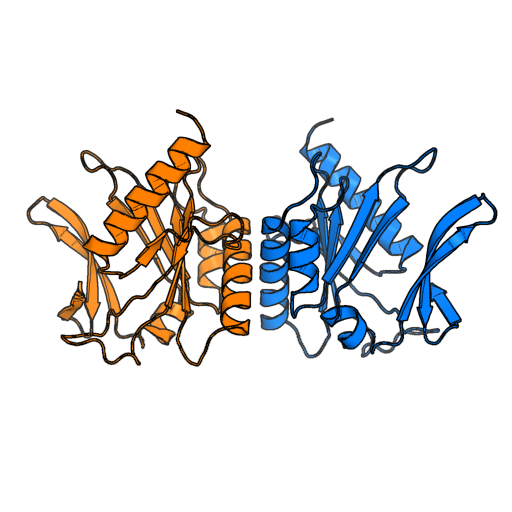LA A N 1
ATOM 720 C CA . ALA A 1 93 ? 13.422 12.078 8.93 1 89.88 93 ALA A CA 1
ATOM 721 C C . ALA A 1 93 ? 12.297 12.547 8 1 89.88 93 ALA A C 1
ATOM 723 O O . ALA A 1 93 ? 12.289 13.695 7.562 1 89.88 93 ALA A O 1
ATOM 724 N N . THR A 1 94 ? 11.398 11.586 7.75 1 94.44 94 THR A N 1
ATOM 725 C CA . THR A 1 94 ? 10.266 11.906 6.891 1 94.44 94 THR A CA 1
ATOM 726 C C . THR A 1 94 ? 8.945 11.609 7.598 1 94.44 94 THR A C 1
ATOM 728 O O . THR A 1 94 ? 8.805 10.57 8.242 1 94.44 94 THR A O 1
ATOM 731 N N . VAL A 1 95 ? 8.047 12.586 7.52 1 97.12 95 VAL A N 1
ATOM 732 C CA . VAL A 1 95 ? 6.719 12.375 8.078 1 97.12 95 VAL A CA 1
ATOM 733 C C . VAL A 1 95 ? 5.684 12.328 6.961 1 97.12 95 VAL A C 1
ATOM 735 O O . VAL A 1 95 ? 5.738 13.133 6.023 1 97.12 95 VAL A O 1
ATOM 738 N N . GLY A 1 96 ? 4.812 11.266 7.016 1 97.62 96 GLY A N 1
ATOM 739 C CA . GLY A 1 96 ? 3.631 11.242 6.172 1 97.62 96 GLY A CA 1
ATOM 740 C C . GLY A 1 96 ? 2.441 11.953 6.789 1 97.62 96 GLY A C 1
ATOM 741 O O . GLY A 1 96 ? 2.023 11.625 7.898 1 97.62 96 GLY A O 1
ATOM 742 N N . VAL A 1 97 ? 1.87 12.945 6.066 1 98.44 97 VAL A N 1
ATOM 743 C CA . VAL A 1 97 ? 0.716 13.703 6.543 1 98.44 97 VAL A CA 1
ATOM 744 C C . VAL A 1 97 ? -0.505 13.367 5.688 1 98.44 97 VAL A C 1
ATOM 746 O O . VAL A 1 97 ? -0.485 13.547 4.469 1 98.44 97 VAL A O 1
ATOM 749 N N . LEU A 1 98 ? -1.515 12.867 6.316 1 98.25 98 LEU A N 1
ATOM 750 C CA . LEU A 1 98 ? -2.787 12.648 5.637 1 98.25 98 LEU A CA 1
ATOM 751 C C . LEU A 1 98 ? -3.834 13.648 6.113 1 98.25 98 LEU A C 1
ATOM 753 O O . LEU A 1 98 ? -4.191 13.672 7.293 1 98.25 98 LEU A O 1
ATOM 757 N N . ALA A 1 99 ? -4.266 14.5 5.25 1 98 99 ALA A N 1
ATOM 758 C CA . ALA A 1 99 ? -5.359 15.43 5.523 1 98 99 ALA A CA 1
ATOM 759 C C . ALA A 1 99 ? -6.668 14.93 4.918 1 98 99 ALA A C 1
ATOM 761 O O . ALA A 1 99 ? -6.734 14.625 3.725 1 98 99 ALA A O 1
ATOM 762 N N . SER A 1 100 ? -7.66 14.859 5.699 1 98.19 100 SER A N 1
ATOM 763 C CA . SER A 1 100 ? -8.938 14.32 5.258 1 98.19 100 SER A CA 1
ATOM 764 C C . SER A 1 100 ? -10.086 15.281 5.566 1 98.19 100 SER A C 1
ATOM 766 O O . SER A 1 100 ? -10.188 15.789 6.684 1 98.19 100 SER A O 1
ATOM 768 N N . HIS A 1 101 ? -10.922 15.438 4.633 1 96.88 101 HIS A N 1
ATOM 769 C CA . HIS A 1 101 ? -12.102 16.281 4.797 1 96.88 101 HIS A CA 1
ATOM 770 C C . HIS A 1 101 ? -13.125 15.625 5.719 1 96.88 101 HIS A C 1
ATOM 772 O O . HIS A 1 101 ? -13.797 16.312 6.492 1 96.88 101 HIS A O 1
ATOM 778 N N . SER A 1 102 ? -13.203 14.359 5.703 1 97.75 102 SER A N 1
ATOM 779 C CA . SER A 1 102 ? -14.258 13.641 6.406 1 97.75 102 SER A CA 1
ATOM 780 C C . SER A 1 102 ? -13.703 12.875 7.605 1 97.75 102 SER A C 1
ATOM 782 O O . SER A 1 102 ? -14.422 12.102 8.242 1 97.75 102 SER A O 1
ATOM 784 N N . GLY A 1 103 ? -12.414 13.07 7.906 1 98.19 103 GLY A N 1
ATOM 785 C CA . GLY A 1 103 ? -11.797 12.398 9.039 1 98.19 103 GLY A CA 1
ATOM 786 C C . GLY A 1 103 ? -11.375 10.977 8.742 1 98.19 103 GLY A C 1
ATOM 787 O O . GLY A 1 103 ? -11.109 10.633 7.586 1 98.19 103 GLY A O 1
ATOM 788 N N . PHE A 1 104 ? -11.203 10.164 9.719 1 98.06 104 PHE A N 1
ATOM 789 C CA . PHE A 1 104 ? -10.656 8.812 9.617 1 98.06 104 PHE A CA 1
ATOM 790 C C . PHE A 1 104 ? -11.516 7.82 10.391 1 98.06 104 PHE A C 1
ATOM 792 O O . PHE A 1 104 ? -12.023 8.141 11.469 1 98.06 104 PHE A O 1
ATOM 799 N N . SER A 1 105 ? -11.68 6.668 9.797 1 97.44 105 SER A N 1
ATOM 800 C CA . SER A 1 105 ? -12.391 5.609 10.508 1 97.44 105 SER A CA 1
ATOM 801 C C . SER A 1 105 ? -11.633 5.168 11.75 1 97.44 105 SER A C 1
ATOM 803 O O . SER A 1 105 ? -10.438 5.441 11.891 1 97.44 105 SER A O 1
ATOM 805 N N . LYS A 1 106 ? -12.422 4.512 12.641 1 96.31 106 LYS A N 1
ATOM 806 C CA . LYS A 1 106 ? -11.789 3.965 13.836 1 96.31 106 LYS A CA 1
ATOM 807 C C . LYS A 1 106 ? -10.664 3 13.477 1 96.31 106 LYS A C 1
ATOM 809 O O . LYS A 1 106 ? -9.594 3.033 14.078 1 96.31 106 LYS A O 1
ATOM 814 N N . GLN A 1 107 ? -10.852 2.213 12.523 1 94 107 GLN A N 1
ATOM 815 C CA . GLN A 1 107 ? -9.875 1.219 12.109 1 94 107 GLN A CA 1
ATOM 816 C C . GLN A 1 107 ? -8.633 1.886 11.523 1 94 107 GLN A C 1
ATOM 818 O O . GLN A 1 107 ? -7.508 1.425 11.742 1 94 107 GLN A O 1
ATOM 823 N N . ALA A 1 108 ? -8.836 2.916 10.75 1 96.25 108 ALA A N 1
ATOM 824 C CA . ALA A 1 108 ? -7.707 3.646 10.18 1 96.25 108 ALA A CA 1
ATOM 825 C C . ALA A 1 108 ? -6.836 4.25 11.273 1 96.25 108 ALA A C 1
ATOM 827 O O . ALA A 1 108 ? -5.605 4.238 11.172 1 96.25 108 ALA A O 1
ATOM 828 N N . LYS A 1 109 ? -7.477 4.797 12.328 1 98.06 109 LYS A N 1
ATOM 829 C CA . LYS A 1 109 ? -6.754 5.398 13.438 1 98.06 109 LYS A CA 1
ATOM 830 C C . LYS A 1 109 ? -5.922 4.359 14.18 1 98.06 109 LYS A C 1
ATOM 832 O O . LYS A 1 109 ? -4.77 4.613 14.531 1 98.06 109 LYS A O 1
ATOM 837 N N . VAL A 1 110 ? -6.562 3.23 14.383 1 96.12 110 VAL A N 1
ATOM 838 C CA . VAL A 1 110 ? -5.848 2.146 15.047 1 96.12 110 VAL A CA 1
ATOM 839 C C . VAL A 1 110 ? -4.672 1.694 14.188 1 96.12 110 VAL A C 1
ATOM 841 O O . VAL A 1 110 ? -3.559 1.522 14.688 1 96.12 110 VAL A O 1
ATOM 844 N N . TYR A 1 111 ? -4.891 1.545 12.945 1 94.88 111 TYR A N 1
ATOM 845 C CA . TYR A 1 111 ? -3.861 1.118 12.008 1 94.88 111 TYR A CA 1
ATOM 846 C C . TYR A 1 111 ? -2.697 2.104 11.992 1 94.88 111 TYR A C 1
ATOM 848 O O . TYR A 1 111 ? -1.534 1.699 12.047 1 94.88 111 TYR A O 1
ATOM 856 N N . MET A 1 112 ? -3.02 3.361 11.891 1 97.44 112 MET A N 1
ATOM 857 C CA . MET A 1 112 ? -1.987 4.391 11.82 1 97.44 112 MET A CA 1
ATOM 858 C C . MET A 1 112 ? -1.169 4.438 13.102 1 97.44 112 MET A C 1
ATOM 860 O O . MET A 1 112 ? 0.047 4.633 13.062 1 97.44 112 MET A O 1
ATOM 864 N N . ARG A 1 113 ? -1.802 4.227 14.258 1 97.69 113 ARG A N 1
ATOM 865 C CA . ARG A 1 113 ? -1.097 4.266 15.531 1 97.69 113 ARG A CA 1
ATOM 866 C C . ARG A 1 113 ? -0.083 3.131 15.633 1 97.69 113 ARG A C 1
ATOM 868 O O . ARG A 1 113 ? 0.948 3.27 16.297 1 97.69 113 ARG A O 1
ATOM 875 N N . SER A 1 114 ? -0.367 2.055 14.922 1 95.81 114 SER A N 1
ATOM 876 C CA . SER A 1 114 ? 0.487 0.875 15.008 1 95.81 114 SER A CA 1
ATOM 877 C C . SER A 1 114 ? 1.639 0.949 14.016 1 95.81 114 SER A C 1
ATOM 879 O O . SER A 1 114 ? 2.521 0.089 14.016 1 95.81 114 SER A O 1
ATOM 881 N N . SER A 1 115 ? 1.636 1.947 13.133 1 97.31 115 SER A N 1
ATOM 882 C CA . SER A 1 115 ? 2.676 2.053 12.117 1 97.31 115 SER A CA 1
ATOM 883 C C . SER A 1 115 ? 4.016 2.436 12.734 1 97.31 115 SER A C 1
ATOM 885 O O . SER A 1 115 ? 4.074 3.27 13.641 1 97.31 115 SER A O 1
ATOM 887 N N . ARG A 1 116 ? 5.105 1.872 12.234 1 96.69 116 ARG A N 1
ATOM 888 C CA . ARG A 1 116 ? 6.449 2.215 12.688 1 96.69 116 ARG A CA 1
ATOM 889 C C . ARG A 1 116 ? 7.008 3.398 11.906 1 96.69 116 ARG A C 1
ATOM 891 O O . ARG A 1 116 ? 8.141 3.828 12.141 1 96.69 116 ARG A O 1
ATOM 898 N N . LEU A 1 117 ? 6.215 3.918 10.945 1 97.38 117 LEU A N 1
ATOM 899 C CA . LEU A 1 117 ? 6.582 5.117 10.203 1 97.38 117 LEU A CA 1
ATOM 900 C C . LEU A 1 117 ? 5.883 6.348 10.773 1 97.38 117 LEU A C 1
ATOM 902 O O . LEU A 1 117 ? 4.715 6.277 11.164 1 97.38 117 LEU A O 1
ATOM 906 N N . PRO A 1 118 ? 6.625 7.516 10.867 1 98.06 118 PRO A N 1
ATOM 907 C CA . PRO A 1 118 ? 5.996 8.727 11.414 1 98.06 118 PRO A CA 1
ATOM 908 C C . PRO A 1 118 ? 4.801 9.188 10.586 1 98.06 118 PRO A C 1
ATOM 910 O O . PRO A 1 118 ? 4.941 9.469 9.391 1 98.06 118 PRO A O 1
ATOM 913 N N . LEU A 1 119 ? 3.703 9.266 11.203 1 98.69 119 LEU A N 1
ATOM 914 C CA . LEU A 1 119 ? 2.475 9.648 10.523 1 98.69 119 LEU A CA 1
ATOM 915 C C . LEU A 1 119 ? 1.736 10.734 11.297 1 98.69 119 LEU A C 1
ATOM 917 O O . LEU A 1 119 ? 1.715 10.711 12.531 1 98.69 119 LEU A O 1
ATOM 921 N N . LEU A 1 120 ? 1.125 11.625 10.594 1 98.69 120 LEU A N 1
ATOM 922 C CA . LEU A 1 120 ? 0.276 12.688 11.125 1 98.69 120 LEU A CA 1
ATOM 923 C C . LEU A 1 120 ? -1.056 12.742 10.383 1 98.69 120 LEU A C 1
ATOM 925 O O . LEU A 1 120 ? -1.089 12.969 9.172 1 98.69 120 LEU A O 1
ATOM 929 N N . PHE A 1 121 ? -2.135 12.461 11.125 1 98.75 121 PHE A N 1
ATOM 930 C CA . PHE A 1 121 ? -3.494 12.508 10.594 1 98.75 121 PHE A CA 1
ATOM 931 C C . PHE A 1 121 ? -4.168 13.828 10.961 1 98.75 121 PHE A C 1
ATOM 933 O O . PHE A 1 121 ? -4.18 14.227 12.125 1 98.75 121 PHE A O 1
ATOM 940 N N . LEU A 1 122 ? -4.75 14.492 10 1 98.25 122 LEU A N 1
ATOM 941 C CA . LEU A 1 122 ? -5.449 15.75 10.211 1 98.25 122 LEU A CA 1
ATOM 942 C C . LEU A 1 122 ? -6.852 15.703 9.617 1 98.25 122 LEU A C 1
ATOM 944 O O . LEU A 1 122 ? -7.012 15.5 8.414 1 98.25 122 LEU A O 1
ATOM 948 N N . HIS A 1 123 ? -7.836 15.797 10.469 1 97.88 123 HIS A N 1
ATOM 949 C CA . HIS A 1 123 ? -9.195 16.047 10 1 97.88 123 HIS A CA 1
ATOM 950 C C . HIS A 1 123 ? -9.445 17.531 9.789 1 97.88 123 HIS A C 1
ATOM 952 O O . HIS A 1 123 ? -9.656 18.281 10.75 1 97.88 123 HIS A O 1
ATOM 958 N N . LEU A 1 124 ? -9.383 17.969 8.578 1 97 124 LEU A N 1
ATOM 959 C CA . LEU A 1 124 ? -9.516 19.375 8.211 1 97 124 LEU A CA 1
ATOM 960 C C . LEU A 1 124 ? -10.82 19.625 7.453 1 97 124 LEU A C 1
ATOM 962 O O . LEU A 1 124 ? -10.992 19.141 6.336 1 97 124 LEU A O 1
ATOM 966 N N . ALA A 1 125 ? -11.68 20.25 8.07 1 94.12 125 ALA A N 1
ATOM 967 C CA . ALA A 1 125 ? -13.016 20.469 7.527 1 94.12 125 ALA A CA 1
ATOM 968 C C . ALA A 1 125 ? -13.586 21.797 8.008 1 94.12 125 ALA A C 1
ATOM 970 O O . ALA A 1 125 ? -13.117 22.359 9.008 1 94.12 125 ALA A O 1
ATOM 971 N N . PRO A 1 126 ? -14.586 22.25 7.25 1 89.69 126 PRO A N 1
ATOM 972 C CA . PRO A 1 126 ? -15.188 23.5 7.688 1 89.69 126 PRO A CA 1
ATOM 973 C C . PRO A 1 126 ? -15.953 23.375 9 1 89.69 126 PRO A C 1
ATOM 975 O O . PRO A 1 126 ? -16.531 22.312 9.273 1 89.69 126 PRO A O 1
ATOM 978 N N . GLN A 1 127 ? -15.914 24.281 9.891 1 84.44 127 GLN A N 1
ATOM 979 C CA . GLN A 1 127 ? -16.672 24.391 11.133 1 84.44 127 GLN A CA 1
ATOM 980 C C . GLN A 1 127 ? -17.141 25.812 11.367 1 84.44 127 GLN A C 1
ATOM 982 O O . GLN A 1 127 ? -16.359 26.75 11.297 1 84.44 127 GLN A O 1
ATOM 987 N N . ASP A 1 128 ? -18.438 25.828 11.688 1 78.38 128 ASP A N 1
ATOM 988 C CA . ASP A 1 128 ? -19.062 27.125 11.914 1 78.38 128 ASP A CA 1
ATOM 989 C C . ASP A 1 128 ? -18.797 28.094 10.75 1 78.38 128 ASP A C 1
ATOM 991 O O . ASP A 1 128 ? -19.141 27.797 9.609 1 78.38 128 ASP A O 1
ATOM 995 N N . GLN A 1 129 ? -18.047 29.234 10.938 1 73.31 129 GLN A N 1
ATOM 996 C CA . GLN A 1 129 ? -17.844 30.234 9.898 1 73.31 129 GLN A CA 1
ATOM 997 C C . GLN A 1 129 ? -16.453 30.125 9.289 1 73.31 129 GLN A C 1
ATOM 999 O O . GLN A 1 129 ? -16.109 30.859 8.352 1 73.31 129 GLN A O 1
ATOM 1004 N N . GLU A 1 130 ? -15.633 29.141 9.758 1 74.12 130 GLU A N 1
ATOM 1005 C CA . GLU A 1 130 ? -14.289 28.969 9.234 1 74.12 130 GLU A CA 1
ATOM 1006 C C . GLU A 1 130 ? -14.258 27.922 8.117 1 74.12 130 GLU A C 1
ATOM 1008 O O . GLU A 1 130 ? -14.758 26.812 8.289 1 74.12 130 GLU A O 1
ATOM 1013 N N . PRO A 1 131 ? -13.641 28.328 6.996 1 79.06 131 PRO A N 1
ATOM 1014 C CA . PRO A 1 131 ? -13.703 27.422 5.84 1 79.06 131 PRO A CA 1
ATOM 1015 C C . PRO A 1 131 ? -12.945 26.125 6.066 1 79.06 131 PRO A C 1
ATOM 1017 O O . PRO A 1 131 ? -13.352 25.062 5.559 1 79.06 131 PRO A O 1
ATOM 1020 N N . LEU A 1 132 ? -11.812 26.141 6.676 1 91.75 132 LEU A N 1
ATOM 1021 C CA . LEU A 1 132 ? -11.078 24.922 6.977 1 91.75 132 LEU A CA 1
ATOM 1022 C C . LEU A 1 132 ? -10.336 25.047 8.305 1 91.75 132 LEU A C 1
ATOM 1024 O O . LEU A 1 132 ? -9.508 25.938 8.469 1 91.75 132 LEU A O 1
ATOM 1028 N N . VAL A 1 133 ? -10.68 24.234 9.234 1 91.62 133 VAL A N 1
ATOM 1029 C CA . VAL A 1 133 ? -10.023 24.219 10.539 1 91.62 133 VAL A CA 1
ATOM 1030 C C . VAL A 1 133 ? -9.68 22.781 10.922 1 91.62 133 VAL A C 1
ATOM 1032 O O . VAL A 1 133 ? -10.211 21.828 10.344 1 91.62 133 VAL A O 1
ATOM 1035 N N . CYS A 1 134 ? -8.773 22.641 11.727 1 94.56 134 CYS A N 1
ATOM 1036 C CA . CYS A 1 134 ? -8.422 21.312 12.242 1 94.56 134 CYS A CA 1
ATOM 1037 C C . CYS A 1 134 ? -9.438 20.844 13.273 1 94.56 134 CYS A C 1
ATOM 1039 O O . CYS A 1 134 ? -9.555 21.438 14.352 1 94.56 134 CYS A O 1
ATOM 1041 N N . GLN A 1 135 ? -10.117 19.875 12.93 1 94.06 135 GLN A N 1
ATOM 1042 C CA . GLN A 1 135 ? -11.141 19.312 13.82 1 94.06 135 GLN A CA 1
ATOM 1043 C C . GLN A 1 135 ? -10.633 18.062 14.516 1 94.06 135 GLN A C 1
ATOM 1045 O O . GLN A 1 135 ? -11.234 17.609 15.492 1 94.06 135 GLN A O 1
ATOM 1050 N N . GLY A 1 136 ? -9.648 17.531 14.008 1 95.06 136 GLY A N 1
ATOM 1051 C CA . GLY A 1 136 ? -9.039 16.344 14.578 1 95.06 136 GLY A CA 1
ATOM 1052 C C . GLY A 1 136 ? -7.559 16.219 14.281 1 95.06 136 GLY A C 1
ATOM 1053 O O . GLY A 1 136 ? -7.109 16.578 13.188 1 95.06 136 GLY A O 1
ATOM 1054 N N . PHE A 1 137 ? -6.82 15.719 15.211 1 96.88 137 PHE A N 1
ATOM 1055 C CA . PHE A 1 137 ? -5.367 15.609 15.164 1 96.88 137 PHE A CA 1
ATOM 1056 C C . PHE A 1 137 ? -4.902 14.312 15.82 1 96.88 137 PHE A C 1
ATOM 1058 O O . PHE A 1 137 ? -5.301 14 16.938 1 96.88 137 PHE A O 1
ATOM 1065 N N . LEU A 1 138 ? -4.168 13.609 15.031 1 97.88 138 LEU A N 1
ATOM 1066 C CA . LEU A 1 138 ? -3.582 12.391 15.578 1 97.88 138 LEU A CA 1
ATOM 1067 C C . LEU A 1 138 ? -2.199 12.141 14.984 1 97.88 138 LEU A C 1
ATOM 1069 O O . LEU A 1 138 ? -2.012 12.227 13.773 1 97.88 138 LEU A O 1
ATOM 1073 N N . TRP A 1 139 ? -1.158 11.898 15.781 1 98.31 139 TRP A N 1
ATOM 1074 C CA . TRP A 1 139 ? 0.122 11.383 15.312 1 98.31 139 TRP A CA 1
ATOM 1075 C C . TRP A 1 139 ? 0.497 10.094 16.047 1 98.31 139 TRP A C 1
ATOM 1077 O O . TRP A 1 139 ? -0.136 9.734 17.031 1 98.31 139 TRP A O 1
ATOM 1087 N N . ASN A 1 140 ? 1.315 9.375 15.5 1 98.44 140 ASN A N 1
ATOM 1088 C CA . ASN A 1 140 ? 1.675 8.109 16.141 1 98.44 140 ASN A CA 1
ATOM 1089 C C . ASN A 1 140 ? 2.984 8.219 16.906 1 98.44 140 ASN A C 1
ATOM 1091 O O . ASN A 1 140 ? 3.65 9.258 16.859 1 98.44 140 ASN A O 1
ATOM 1095 N N . ASP A 1 141 ? 3.293 7.172 17.641 1 98.31 141 ASP A N 1
ATOM 1096 C CA . ASP A 1 141 ? 4.484 7.156 18.484 1 98.31 141 ASP A CA 1
ATOM 1097 C C . ASP A 1 141 ? 5.75 7.344 17.656 1 98.31 141 ASP A C 1
ATOM 1099 O O . ASP A 1 141 ? 6.707 7.977 18.109 1 98.31 141 ASP A O 1
ATOM 1103 N N . ALA A 1 142 ? 5.723 6.816 16.469 1 97.94 142 ALA A N 1
ATOM 1104 C CA . ALA A 1 142 ? 6.895 6.922 15.594 1 97.94 142 ALA A CA 1
ATOM 1105 C C . ALA A 1 142 ? 7.234 8.383 15.312 1 97.94 142 ALA A C 1
ATOM 1107 O O . ALA A 1 142 ? 8.414 8.734 15.188 1 97.94 142 ALA A O 1
ATOM 1108 N N . LEU A 1 143 ? 6.242 9.148 15.148 1 97.5 143 LEU A N 1
ATOM 1109 C CA . LEU A 1 143 ? 6.484 10.57 14.93 1 97.5 143 LEU A CA 1
ATOM 1110 C C . LEU A 1 143 ? 6.824 11.273 16.25 1 97.5 143 LEU A C 1
ATOM 1112 O O . LEU A 1 143 ? 7.812 12.008 16.328 1 97.5 143 LEU A O 1
ATOM 1116 N N . ALA A 1 144 ? 6.066 11.148 17.234 1 97.06 144 ALA A N 1
ATOM 1117 C CA . ALA A 1 144 ? 6.176 11.844 18.516 1 97.06 144 ALA A CA 1
ATOM 1118 C C . ALA A 1 144 ? 7.527 11.578 19.172 1 97.06 144 ALA A C 1
ATOM 1120 O O . ALA A 1 144 ? 8.195 12.5 19.641 1 97.06 144 ALA A O 1
ATOM 1121 N N . ASN A 1 145 ? 7.91 10.258 19.172 1 96.69 145 ASN A N 1
ATOM 1122 C CA . ASN A 1 145 ? 9.117 9.867 19.891 1 96.69 145 ASN A CA 1
ATOM 1123 C C . ASN A 1 145 ? 10.32 9.789 18.953 1 96.69 145 ASN A C 1
ATOM 1125 O O . ASN A 1 145 ? 11.461 9.664 19.422 1 96.69 145 ASN A O 1
ATOM 1129 N N . GLY A 1 146 ? 10.055 9.891 17.641 1 95.25 146 GLY A N 1
ATOM 1130 C CA . GLY A 1 146 ? 11.141 9.914 16.672 1 95.25 146 GLY A CA 1
ATOM 1131 C C . GLY A 1 146 ? 11.586 11.312 16.297 1 95.25 146 GLY A C 1
ATOM 1132 O O . GLY A 1 146 ? 12.297 11.961 17.062 1 95.25 146 GLY A O 1
ATOM 1133 N N . PRO A 1 147 ? 11.172 11.828 15.25 1 93.56 147 PRO A N 1
ATOM 1134 C CA . PRO A 1 147 ? 11.648 13.141 14.797 1 93.56 147 PRO A CA 1
ATOM 1135 C C . PRO A 1 147 ? 11.305 14.266 15.766 1 93.56 147 PRO A C 1
ATOM 1137 O O . PRO A 1 147 ? 12.008 15.281 15.812 1 93.56 147 PRO A O 1
ATOM 1140 N N . LEU A 1 148 ? 10.32 14.047 16.562 1 93.56 148 LEU A N 1
ATOM 1141 C CA . LEU A 1 148 ? 9.938 15.117 17.484 1 93.56 148 LEU A CA 1
ATOM 1142 C C . LEU A 1 148 ? 10.547 14.898 18.859 1 93.56 148 LEU A C 1
ATOM 1144 O O . LEU A 1 148 ? 10.328 15.695 19.766 1 93.56 148 LEU A O 1
ATOM 1148 N N . HIS A 1 149 ? 11.227 13.883 19.094 1 93.19 149 HIS A N 1
ATOM 1149 C CA . HIS A 1 149 ? 12.086 13.562 20.234 1 93.19 149 HIS A CA 1
ATOM 1150 C C . HIS A 1 149 ? 11.289 13.531 21.531 1 93.19 149 HIS A C 1
ATOM 1152 O O . HIS A 1 149 ? 11.836 13.766 22.609 1 93.19 149 HIS A O 1
ATOM 1158 N N . GLY A 1 150 ? 10.008 13.367 21.312 1 94.44 150 GLY A N 1
ATOM 1159 C CA . GLY A 1 150 ? 9.18 13.297 22.5 1 94.44 150 GLY A CA 1
ATOM 1160 C C . GLY A 1 150 ? 9.047 14.625 23.219 1 94.44 150 GLY A C 1
ATOM 1161 O O . GLY A 1 150 ? 8.711 14.664 24.406 1 94.44 150 GLY A O 1
ATOM 1162 N N . ARG A 1 151 ? 9.289 15.648 22.578 1 93.38 151 ARG A N 1
ATOM 1163 C CA . ARG A 1 151 ? 9.359 16.938 23.25 1 93.38 151 ARG A CA 1
ATOM 1164 C C . ARG A 1 151 ? 8.148 17.812 22.922 1 93.38 151 ARG A C 1
ATOM 1166 O O . ARG A 1 151 ? 7.992 18.906 23.453 1 93.38 151 ARG A O 1
ATOM 1173 N N . PHE A 1 152 ? 7.332 17.297 22.047 1 93.81 152 PHE A N 1
ATOM 1174 C CA . PHE A 1 152 ? 6.195 18.094 21.609 1 93.81 152 PHE A CA 1
ATOM 1175 C C . PHE A 1 152 ? 4.887 17.516 22.125 1 93.81 152 PHE A C 1
ATOM 1177 O O . PHE A 1 152 ? 4.766 16.297 22.281 1 93.81 152 PHE A O 1
ATOM 1184 N N . GLU A 1 153 ? 4 18.375 22.344 1 93.88 153 GLU A N 1
ATOM 1185 C CA . GLU A 1 153 ? 2.662 17.984 22.781 1 93.88 153 GLU A CA 1
ATOM 1186 C C . GLU A 1 153 ? 1.594 18.828 22.078 1 93.88 153 GLU A C 1
ATOM 1188 O O . GLU A 1 153 ? 1.688 20.047 22.062 1 93.88 153 GLU A O 1
ATOM 1193 N N . PRO A 1 154 ? 0.628 18.094 21.516 1 93.31 154 PRO A N 1
ATOM 1194 C CA . PRO A 1 154 ? -0.513 18.828 20.969 1 93.31 154 PRO A CA 1
ATOM 1195 C C . PRO A 1 154 ? -1.562 19.156 22.031 1 93.31 154 PRO A C 1
ATOM 1197 O O . PRO A 1 154 ? -1.953 18.281 22.812 1 93.31 154 PRO A O 1
ATOM 1200 N N . VAL A 1 155 ? -1.968 20.406 22.141 1 93.62 155 VAL A N 1
ATOM 1201 C CA . VAL A 1 155 ? -2.955 20.844 23.125 1 93.62 155 VAL A CA 1
ATOM 1202 C C . VAL A 1 155 ? -4.035 21.672 22.438 1 93.62 155 VAL A C 1
ATOM 1204 O O . VAL A 1 155 ? -3.73 22.547 21.625 1 93.62 155 VAL A O 1
ATOM 1207 N N . TRP A 1 156 ? -5.242 21.297 22.766 1 92.25 156 TRP A N 1
ATOM 1208 C CA . TRP A 1 156 ? -6.34 22.125 22.297 1 92.25 156 TRP A CA 1
ATOM 1209 C C . TRP A 1 156 ? -6.523 23.344 23.203 1 92.25 156 TRP A C 1
ATOM 1211 O O . TRP A 1 156 ? -6.719 23.203 24.406 1 92.25 156 TRP A O 1
ATOM 1221 N N . VAL A 1 157 ? -6.379 24.5 22.656 1 89.75 157 VAL A N 1
ATOM 1222 C CA . VAL A 1 157 ? -6.504 25.734 23.422 1 89.75 157 VAL A CA 1
ATOM 1223 C C . VAL A 1 157 ? -7.719 26.531 22.938 1 89.75 157 VAL A C 1
ATOM 1225 O O . VAL A 1 157 ? -8.008 26.547 21.734 1 89.75 157 VAL A O 1
ATOM 1228 N N . THR A 1 158 ? -8.414 26.984 23.844 1 88.06 158 THR A N 1
ATOM 1229 C CA . THR A 1 158 ? -9.539 27.844 23.5 1 88.06 158 THR A CA 1
ATOM 1230 C C . THR A 1 158 ? -9.055 29.234 23.109 1 88.06 158 THR A C 1
ATOM 1232 O O . THR A 1 158 ? -8.32 29.875 23.859 1 88.06 158 THR A O 1
ATOM 1235 N N . THR A 1 159 ? -9.344 29.609 22.016 1 81.19 159 THR A N 1
ATOM 1236 C CA . THR A 1 159 ? -8.938 30.922 21.516 1 81.19 159 THR A CA 1
ATOM 1237 C C . THR A 1 159 ? -9.82 32.031 22.094 1 81.19 159 THR A C 1
ATOM 1239 O O . THR A 1 159 ? -10.883 31.734 22.656 1 81.19 159 THR A O 1
ATOM 1242 N N . PRO A 1 160 ? -9.258 33.312 22.047 1 80.81 160 PRO A N 1
ATOM 1243 C CA . PRO A 1 160 ? -10.102 34.406 22.531 1 80.81 160 PRO A CA 1
ATOM 1244 C C . PRO A 1 160 ? -11.477 34.406 21.875 1 80.81 160 PRO A C 1
ATOM 1246 O O . PRO A 1 160 ? -12.438 34.938 22.453 1 80.81 160 PRO A O 1
ATOM 1249 N N . GLN A 1 161 ? -11.633 33.844 20.656 1 76.38 161 GLN A N 1
ATOM 1250 C CA . GLN A 1 161 ? -12.898 33.75 19.938 1 76.38 161 GLN A CA 1
ATOM 1251 C C . GLN A 1 161 ? -13.703 32.531 20.375 1 76.38 161 GLN A C 1
ATOM 1253 O O . GLN A 1 161 ? -14.688 32.156 19.734 1 76.38 161 GLN A O 1
ATOM 1258 N N . HIS A 1 162 ? -13.266 31.938 21.375 1 80.25 162 HIS A N 1
ATOM 1259 C CA . HIS A 1 162 ? -13.945 30.797 22 1 80.25 162 HIS A CA 1
ATOM 1260 C C . HIS A 1 162 ? -13.969 29.594 21.062 1 80.25 162 HIS A C 1
ATOM 1262 O O . HIS A 1 162 ? -14.953 28.859 21.016 1 80.25 162 HIS A O 1
ATOM 1268 N N . THR A 1 163 ? -12.984 29.641 20.234 1 77.69 163 THR A N 1
ATOM 1269 C CA . THR A 1 163 ? -12.828 28.453 19.406 1 77.69 163 THR A CA 1
ATOM 1270 C C . THR A 1 163 ? -11.641 27.625 19.875 1 77.69 163 THR A C 1
ATOM 1272 O O . THR A 1 163 ? -10.766 28.125 20.578 1 77.69 163 THR A O 1
ATOM 1275 N N . GLN A 1 164 ? -11.859 26.297 19.578 1 83.25 164 GLN A N 1
ATOM 1276 C CA . GLN A 1 164 ? -10.75 25.422 19.922 1 83.25 164 GLN A CA 1
ATOM 1277 C C . GLN A 1 164 ? -9.719 25.359 18.797 1 83.25 164 GLN A C 1
ATOM 1279 O O . GLN A 1 164 ? -10.078 25.25 17.625 1 83.25 164 GLN A O 1
ATOM 1284 N N . GLN A 1 165 ? -8.445 25.672 19.188 1 84.31 165 GLN A N 1
ATOM 1285 C CA . GLN A 1 165 ? -7.352 25.578 18.219 1 84.31 165 GLN A CA 1
ATOM 1286 C C . GLN A 1 165 ? -6.246 24.672 18.734 1 84.31 165 GLN A C 1
ATOM 1288 O O . GLN A 1 165 ? -5.871 24.734 19.906 1 84.31 165 GLN A O 1
ATOM 1293 N N . LEU A 1 166 ? -5.871 23.781 17.812 1 88.69 166 LEU A N 1
ATOM 1294 C CA . LEU A 1 166 ? -4.762 22.922 18.188 1 88.69 166 LEU A CA 1
ATOM 1295 C C . LEU A 1 166 ? -3.439 23.672 18.141 1 88.69 166 LEU A C 1
ATOM 1297 O O . LEU A 1 166 ? -3.135 24.344 17.156 1 88.69 166 LEU A O 1
ATOM 1301 N N . THR A 1 167 ? -2.682 23.625 19.25 1 89.88 167 THR A N 1
ATOM 1302 C CA . THR A 1 167 ? -1.384 24.281 19.406 1 89.88 167 THR A CA 1
ATOM 1303 C C . THR A 1 167 ? -0.317 23.266 19.812 1 89.88 167 THR A C 1
ATOM 1305 O O . THR A 1 167 ? -0.567 22.406 20.656 1 89.88 167 THR A O 1
ATOM 1308 N N . LEU A 1 168 ? 0.811 23.375 19.172 1 92.75 168 LEU A N 1
ATOM 1309 C CA . LEU A 1 168 ? 1.918 22.484 19.516 1 92.75 168 LEU A CA 1
ATOM 1310 C C . LEU A 1 168 ? 2.832 23.156 20.547 1 92.75 168 LEU A C 1
ATOM 1312 O O . LEU A 1 168 ? 3.23 24.312 20.375 1 92.75 168 LEU A O 1
ATOM 1316 N N . TYR A 1 169 ? 3.105 22.469 21.641 1 92.88 169 TYR A N 1
ATOM 1317 C CA . TYR A 1 169 ? 4.047 22.922 22.656 1 92.88 169 TYR A CA 1
ATOM 1318 C C . TYR A 1 169 ? 5.32 22.078 22.625 1 92.88 169 TYR A C 1
ATOM 1320 O O . TYR A 1 169 ? 5.27 20.859 22.422 1 92.88 169 TYR A O 1
ATOM 1328 N N . ARG A 1 170 ? 6.426 22.672 22.781 1 92.81 170 ARG A N 1
ATOM 1329 C CA . ARG A 1 170 ? 7.723 22.016 22.938 1 92.81 170 ARG A CA 1
ATOM 1330 C C . ARG A 1 170 ? 8.289 22.266 24.344 1 92.81 170 ARG A C 1
ATOM 1332 O O . ARG A 1 170 ? 8.539 23.406 24.719 1 92.81 170 ARG A O 1
ATOM 1339 N N . ASP A 1 171 ? 8.492 21.312 25.031 1 91.44 171 ASP A N 1
ATOM 1340 C CA . ASP A 1 171 ? 9.008 21.406 26.391 1 91.44 171 ASP A CA 1
ATOM 1341 C C . ASP A 1 171 ? 8.211 22.422 27.203 1 91.44 171 ASP A C 1
ATOM 1343 O O . ASP A 1 171 ? 8.781 23.266 27.891 1 91.44 171 ASP A O 1
ATOM 1347 N N . GLY A 1 172 ? 6.906 22.422 26.922 1 89.44 172 GLY A N 1
ATOM 1348 C CA . GLY A 1 172 ? 5.984 23.203 27.734 1 89.44 172 GLY A CA 1
ATOM 1349 C C . GLY A 1 172 ? 5.82 24.625 27.219 1 89.44 172 GLY A C 1
ATOM 1350 O O . GLY A 1 172 ? 5.047 25.406 27.781 1 89.44 172 GLY A O 1
ATOM 1351 N N . ILE A 1 173 ? 6.609 25 26.234 1 90.69 173 ILE A N 1
ATOM 1352 C CA . ILE A 1 173 ? 6.508 26.344 25.656 1 90.69 173 ILE A CA 1
ATOM 1353 C C . ILE A 1 173 ? 5.816 26.25 24.297 1 90.69 173 ILE A C 1
ATOM 1355 O O . ILE A 1 173 ? 6.086 25.344 23.5 1 90.69 173 ILE A O 1
ATOM 1359 N N . ARG A 1 174 ? 5.004 27.172 24.047 1 87.62 174 ARG A N 1
ATOM 1360 C CA . ARG A 1 174 ? 4.277 27.172 22.781 1 87.62 174 ARG A CA 1
ATOM 1361 C C . ARG A 1 174 ? 5.234 27.266 21.594 1 87.62 174 ARG A C 1
ATOM 1363 O O . ARG A 1 174 ? 6.047 28.188 21.516 1 87.62 174 ARG A O 1
ATOM 1370 N N . ALA A 1 175 ? 5.219 26.312 20.703 1 83.56 175 ALA A N 1
ATOM 1371 C CA . ALA A 1 175 ? 6.09 26.266 19.531 1 83.56 175 ALA A CA 1
ATOM 1372 C C . ALA A 1 175 ? 5.375 26.797 18.281 1 83.56 175 ALA A C 1
ATOM 1374 O O . ALA A 1 175 ? 5.996 27.422 17.422 1 83.56 175 ALA A O 1
ATOM 1375 N N . ILE A 1 176 ? 4.121 26.406 18.25 1 80.56 176 ILE A N 1
ATOM 1376 C CA . ILE A 1 176 ? 3.287 26.859 17.141 1 80.56 176 ILE A CA 1
ATOM 1377 C C . ILE A 1 176 ? 1.972 27.406 17.672 1 80.56 176 ILE A C 1
ATOM 1379 O O . ILE A 1 176 ? 1.349 26.812 18.547 1 80.56 176 ILE A O 1
ATOM 1383 N N . MET B 1 1 ? -24.719 -9 -10.797 1 70.12 1 MET B N 1
ATOM 1384 C CA . MET B 1 1 ? -23.922 -9.406 -9.648 1 70.12 1 MET B CA 1
ATOM 1385 C C . MET B 1 1 ? -23.328 -8.195 -8.93 1 70.12 1 MET B C 1
ATOM 1387 O O . MET B 1 1 ? -22.922 -7.227 -9.57 1 70.12 1 MET B O 1
ATOM 1391 N N . SER B 1 2 ? -23.609 -8.648 -7.5 1 83 2 SER B N 1
ATOM 1392 C CA . SER B 1 2 ? -23.125 -7.512 -6.719 1 83 2 SER B CA 1
ATOM 1393 C C . SER B 1 2 ? -21.609 -7.355 -6.836 1 83 2 SER B C 1
ATOM 1395 O O . SER B 1 2 ? -20.906 -8.305 -7.188 1 83 2 SER B O 1
ATOM 1397 N N . THR B 1 3 ? -20.938 -5.977 -6.68 1 77.56 3 THR B N 1
ATOM 1398 C CA . THR B 1 3 ? -19.5 -5.719 -6.734 1 77.56 3 THR B CA 1
ATOM 1399 C C . THR B 1 3 ? -18.766 -6.582 -5.715 1 77.56 3 THR B C 1
ATOM 1401 O O . THR B 1 3 ? -17.688 -7.117 -6.008 1 77.56 3 THR B O 1
ATOM 1404 N N . VAL B 1 4 ? -19.516 -6.973 -4.562 1 80.94 4 VAL B N 1
ATOM 1405 C CA . VAL B 1 4 ? -18.922 -7.758 -3.488 1 80.94 4 VAL B CA 1
ATOM 1406 C C . VAL B 1 4 ? -18.875 -9.234 -3.887 1 80.94 4 VAL B C 1
ATOM 1408 O O . VAL B 1 4 ? -17.859 -9.906 -3.676 1 80.94 4 VAL B O 1
ATOM 1411 N N . ALA B 1 5 ? -19.844 -9.594 -4.461 1 84.81 5 ALA B N 1
ATOM 1412 C CA . ALA B 1 5 ? -19.938 -10.984 -4.906 1 84.81 5 ALA B CA 1
ATOM 1413 C C . ALA B 1 5 ? -18.938 -11.273 -6.016 1 84.81 5 ALA B C 1
ATOM 1415 O O . ALA B 1 5 ? -18.328 -12.352 -6.047 1 84.81 5 ALA B O 1
ATOM 1416 N N . ARG B 1 6 ? -18.781 -10.375 -6.773 1 89.25 6 ARG B N 1
ATOM 1417 C CA . ARG B 1 6 ? -17.828 -10.523 -7.867 1 89.25 6 ARG B CA 1
ATOM 1418 C C . ARG B 1 6 ? -16.391 -10.586 -7.332 1 89.25 6 ARG B C 1
ATOM 1420 O O . ARG B 1 6 ? -15.594 -11.406 -7.781 1 89.25 6 ARG B O 1
ATOM 1427 N N . GLY B 1 7 ? -16.203 -9.758 -6.434 1 90.06 7 GLY B N 1
ATOM 1428 C CA . GLY B 1 7 ? -14.891 -9.75 -5.816 1 90.06 7 GLY B CA 1
ATOM 1429 C C . GLY B 1 7 ? -14.562 -11.047 -5.094 1 90.06 7 GLY B C 1
ATOM 1430 O O . GLY B 1 7 ? -13.453 -11.57 -5.219 1 90.06 7 GLY B O 1
ATOM 1431 N N . THR B 1 8 ? -15.445 -11.562 -4.223 1 87.94 8 THR B N 1
ATOM 1432 C CA . THR B 1 8 ? -15.258 -12.797 -3.467 1 87.94 8 THR B CA 1
ATOM 1433 C C . THR B 1 8 ? -15.047 -13.977 -4.41 1 87.94 8 THR B C 1
ATOM 1435 O O . THR B 1 8 ? -14.195 -14.828 -4.164 1 87.94 8 THR B O 1
ATOM 1438 N N . ALA B 1 9 ? -15.906 -13.914 -5.57 1 92.38 9 ALA B N 1
ATOM 1439 C CA . ALA B 1 9 ? -15.773 -14.977 -6.566 1 92.38 9 ALA B CA 1
ATOM 1440 C C . ALA B 1 9 ? -14.406 -14.938 -7.23 1 92.38 9 ALA B C 1
ATOM 1442 O O . ALA B 1 9 ? -13.789 -15.977 -7.477 1 92.38 9 ALA B O 1
ATOM 1443 N N . TYR B 1 10 ? -13.992 -13.898 -7.535 1 94.06 10 TYR B N 1
ATOM 1444 C CA . TYR B 1 10 ? -12.68 -13.734 -8.164 1 94.06 10 TYR B CA 1
ATOM 1445 C C . TYR B 1 10 ? -11.57 -14.164 -7.215 1 94.06 10 TYR B C 1
ATOM 1447 O O . TYR B 1 10 ? -10.602 -14.805 -7.633 1 94.06 10 TYR B O 1
ATOM 1455 N N . GLU B 1 11 ? -11.773 -13.711 -5.703 1 91.75 11 GLU B N 1
ATOM 1456 C CA . GLU B 1 11 ? -10.789 -14.094 -4.699 1 91.75 11 GLU B CA 1
ATOM 1457 C C . GLU B 1 11 ? -10.672 -15.617 -4.602 1 91.75 11 GLU B C 1
ATOM 1459 O O . GLU B 1 11 ? -9.562 -16.156 -4.535 1 91.75 11 GLU B O 1
ATOM 1464 N N . HIS B 1 12 ? -11.719 -16.375 -5.016 1 94 12 HIS B N 1
ATOM 1465 C CA . HIS B 1 12 ? -11.766 -17.844 -4.98 1 94 12 HIS B CA 1
ATOM 1466 C C . HIS B 1 12 ? -11.109 -18.438 -6.219 1 94 12 HIS B C 1
ATOM 1468 O O . HIS B 1 12 ? -10.414 -19.453 -6.125 1 94 12 HIS B O 1
ATOM 1474 N N . ALA B 1 13 ? -11.43 -17.797 -7.074 1 95.31 13 ALA B N 1
ATOM 1475 C CA . ALA B 1 13 ? -10.859 -18.281 -8.328 1 95.31 13 ALA B CA 1
ATOM 1476 C C . ALA B 1 13 ? -9.344 -18.109 -8.344 1 95.31 13 ALA B C 1
ATOM 1478 O O . ALA B 1 13 ? -8.617 -19 -8.797 1 95.31 13 ALA B O 1
ATOM 1479 N N . CYS B 1 14 ? -9.008 -17.031 -7.891 1 97 14 CYS B N 1
ATOM 1480 C CA . CYS B 1 14 ? -7.574 -16.781 -7.809 1 97 14 CYS B CA 1
ATOM 1481 C C . CYS B 1 14 ? -6.906 -17.781 -6.883 1 97 14 CYS B C 1
ATOM 1483 O O . CYS B 1 14 ? -5.84 -18.328 -7.199 1 97 14 CYS B O 1
ATOM 1485 N N . LEU B 1 15 ? -7.398 -17.984 -5.754 1 96.69 15 LEU B N 1
ATOM 1486 C CA . LEU B 1 15 ? -6.902 -18.969 -4.789 1 96.69 15 LEU B CA 1
ATOM 1487 C C . LEU B 1 15 ? -6.703 -20.328 -5.449 1 96.69 15 LEU B C 1
ATOM 1489 O O . LEU B 1 15 ? -5.641 -20.938 -5.312 1 96.69 15 LEU B O 1
ATOM 1493 N N . ALA B 1 16 ? -7.836 -20.75 -6.141 1 96.38 16 ALA B N 1
ATOM 1494 C CA . ALA B 1 16 ? -7.801 -22.047 -6.801 1 96.38 16 ALA B CA 1
ATOM 1495 C C . ALA B 1 16 ? -6.691 -22.109 -7.848 1 96.38 16 ALA B C 1
ATOM 1497 O O . ALA B 1 16 ? -5.965 -23.094 -7.934 1 96.38 16 ALA B O 1
ATOM 1498 N N . LEU B 1 17 ? -6.523 -21.109 -8.523 1 95.5 17 LEU B N 1
ATOM 1499 C CA . LEU B 1 17 ? -5.539 -21.078 -9.602 1 95.5 17 LEU B CA 1
ATOM 1500 C C . LEU B 1 17 ? -4.125 -21.047 -9.039 1 95.5 17 LEU B C 1
ATOM 1502 O O . LEU B 1 17 ? -3.24 -21.766 -9.523 1 95.5 17 LEU B O 1
ATOM 1506 N N . LEU B 1 18 ? -3.916 -20.266 -8.062 1 96.38 18 LEU B N 1
ATOM 1507 C CA . LEU B 1 18 ? -2.586 -20.125 -7.477 1 96.38 18 LEU B CA 1
ATOM 1508 C C . LEU B 1 18 ? -2.143 -21.422 -6.82 1 96.38 18 LEU B C 1
ATOM 1510 O O . LEU B 1 18 ? -0.957 -21.766 -6.84 1 96.38 18 LEU B O 1
ATOM 1514 N N . ARG B 1 19 ? -3.064 -22.141 -6.262 1 95.75 19 ARG B N 1
ATOM 1515 C CA . ARG B 1 19 ? -2.783 -23.438 -5.648 1 95.75 19 ARG B CA 1
ATOM 1516 C C . ARG B 1 19 ? -2.436 -24.469 -6.707 1 95.75 19 ARG B C 1
ATOM 1518 O O . ARG B 1 19 ? -1.473 -25.219 -6.555 1 95.75 19 ARG B O 1
ATOM 1525 N N . SER B 1 20 ? -3.213 -24.469 -7.703 1 92.5 20 SER B N 1
ATOM 1526 C CA . SER B 1 20 ? -3.07 -25.531 -8.695 1 92.5 20 SER B CA 1
ATOM 1527 C C . SER B 1 20 ? -1.937 -25.234 -9.664 1 92.5 20 SER B C 1
ATOM 1529 O O . SER B 1 20 ? -1.165 -26.141 -10.023 1 92.5 20 SER B O 1
ATOM 1531 N N . TRP B 1 21 ? -1.883 -24.031 -10 1 90.19 21 TRP B N 1
ATOM 1532 C CA . TRP B 1 21 ? -0.917 -23.656 -11.023 1 90.19 21 TRP B CA 1
ATOM 1533 C C . TRP B 1 21 ? 0.452 -23.375 -10.414 1 90.19 21 TRP B C 1
ATOM 1535 O O . TRP B 1 21 ? 1.434 -24.047 -10.75 1 90.19 21 TRP B O 1
ATOM 1545 N N . LEU B 1 22 ? 0.522 -22.484 -9.477 1 92.31 22 LEU B N 1
ATOM 1546 C CA . LEU B 1 22 ? 1.812 -22.094 -8.914 1 92.31 22 LEU B CA 1
ATOM 1547 C C . LEU B 1 22 ? 2.141 -22.938 -7.684 1 92.31 22 LEU B C 1
ATOM 1549 O O . LEU B 1 22 ? 3.178 -22.75 -7.051 1 92.31 22 LEU B O 1
ATOM 1553 N N . LYS B 1 23 ? 1.152 -23.844 -7.418 1 92.31 23 LYS B N 1
ATOM 1554 C CA . LYS B 1 23 ? 1.317 -24.797 -6.328 1 92.31 23 LYS B CA 1
ATOM 1555 C C . LYS B 1 23 ? 1.546 -24.078 -5 1 92.31 23 LYS B C 1
ATOM 1557 O O . LYS B 1 23 ? 2.389 -24.484 -4.199 1 92.31 23 LYS B O 1
ATOM 1562 N N . MET B 1 24 ? 0.942 -22.922 -4.75 1 94.81 24 MET B N 1
ATOM 1563 C CA . MET B 1 24 ? 1.023 -22.203 -3.484 1 94.81 24 MET B CA 1
ATOM 1564 C C . MET B 1 24 ? 0.085 -22.812 -2.447 1 94.81 24 MET B C 1
ATOM 1566 O O . MET B 1 24 ? -1.041 -23.188 -2.771 1 94.81 24 MET B O 1
ATOM 1570 N N . ASP B 1 25 ? 0.555 -23 -1.446 1 95.5 25 ASP B N 1
ATOM 1571 C CA . ASP B 1 25 ? -0.252 -23.438 -0.311 1 95.5 25 ASP B CA 1
ATOM 1572 C C . ASP B 1 25 ? -0.838 -22.25 0.439 1 95.5 25 ASP B C 1
ATOM 1574 O O . ASP B 1 25 ? -0.305 -21.828 1.47 1 95.5 25 ASP B O 1
ATOM 1578 N N . ILE B 1 26 ? -1.921 -21.703 -0.057 1 96.31 26 ILE B N 1
ATOM 1579 C CA . ILE B 1 26 ? -2.475 -20.453 0.441 1 96.31 26 ILE B CA 1
ATOM 1580 C C . ILE B 1 26 ? -3.936 -20.656 0.84 1 96.31 26 ILE B C 1
ATOM 1582 O O . ILE B 1 26 ? -4.574 -21.625 0.408 1 96.31 26 ILE B O 1
ATOM 1586 N N . TYR B 1 27 ? -4.363 -19.719 1.647 1 94.69 27 TYR B N 1
ATOM 1587 C CA . TYR B 1 27 ? -5.738 -19.75 2.131 1 94.69 27 TYR B CA 1
ATOM 1588 C C . TYR B 1 27 ? -6.312 -18.328 2.238 1 94.69 27 TYR B C 1
ATOM 1590 O O . TYR B 1 27 ? -5.566 -17.344 2.207 1 94.69 27 TYR B O 1
ATOM 1598 N N . ARG B 1 28 ? -7.684 -18.328 2.266 1 92.69 28 ARG B N 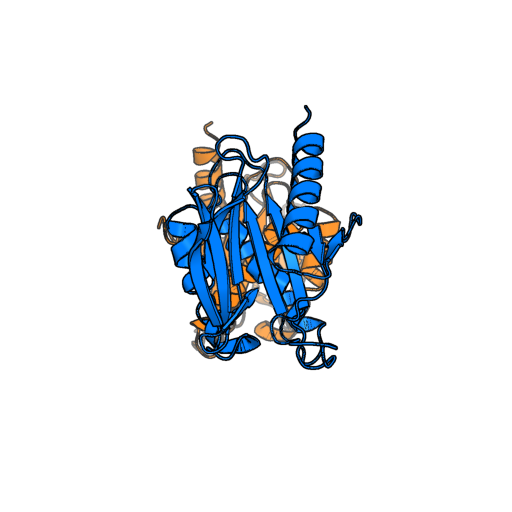1
ATOM 1599 C CA . ARG B 1 28 ? -8.367 -17.047 2.412 1 92.69 28 ARG B CA 1
ATOM 1600 C C . ARG B 1 28 ? -8.211 -16.5 3.83 1 92.69 28 ARG B C 1
ATOM 1602 O O . ARG B 1 28 ? -8.273 -17.25 4.801 1 92.69 28 ARG B O 1
ATOM 1609 N N . THR B 1 29 ? -7.859 -15.109 3.996 1 85.88 29 THR B N 1
ATOM 1610 C CA . THR B 1 29 ? -7.656 -14.516 5.312 1 85.88 29 THR B CA 1
ATOM 1611 C C . THR B 1 29 ? -8.969 -13.992 5.883 1 85.88 29 THR B C 1
ATOM 1613 O O . THR B 1 29 ? -9.086 -13.758 7.086 1 85.88 29 THR B O 1
ATOM 1616 N N . GLY B 1 30 ? -10.281 -14.406 5.387 1 62.22 30 GLY B N 1
ATOM 1617 C CA . GLY B 1 30 ? -11.672 -14.125 5.723 1 62.22 30 GLY B CA 1
ATOM 1618 C C . GLY B 1 30 ? -11.836 -12.93 6.633 1 62.22 30 GLY B C 1
ATOM 1619 O O . GLY B 1 30 ? -12.961 -12.492 6.895 1 62.22 30 GLY B O 1
ATOM 1620 N N . GLY B 1 31 ? -10.812 -12.305 7.227 1 53.97 31 GLY B N 1
ATOM 1621 C CA . GLY B 1 31 ? -11.25 -11.539 8.383 1 53.97 31 GLY B CA 1
ATOM 1622 C C . GLY B 1 31 ? -11.156 -10.039 8.164 1 53.97 31 GLY B C 1
ATOM 1623 O O . GLY B 1 31 ? -10.367 -9.57 7.34 1 53.97 31 GLY B O 1
ATOM 1624 N N . ALA B 1 32 ? -12.18 -9.211 8.531 1 48.22 32 ALA B N 1
ATOM 1625 C CA . ALA B 1 32 ? -12.312 -7.754 8.539 1 48.22 32 ALA B CA 1
ATOM 1626 C C . ALA B 1 32 ? -10.984 -7.082 8.859 1 48.22 32 ALA B C 1
ATOM 1628 O O . ALA B 1 32 ? -10.734 -5.949 8.445 1 48.22 32 ALA B O 1
ATOM 1629 N N . HIS B 1 33 ? -10.289 -7.98 9.5 1 49.81 33 HIS B N 1
ATOM 1630 C CA . HIS B 1 33 ? -9.133 -7.305 10.086 1 49.81 33 HIS B CA 1
ATOM 1631 C C . HIS B 1 33 ? -7.875 -7.566 9.266 1 49.81 33 HIS B C 1
ATOM 1633 O O . HIS B 1 33 ? -6.762 -7.371 9.758 1 49.81 33 HIS B O 1
ATOM 1639 N N . ASP B 1 34 ? -8.125 -8.203 8.18 1 55.38 34 ASP B N 1
ATOM 1640 C CA . ASP B 1 34 ? -6.934 -8.812 7.598 1 55.38 34 ASP B CA 1
ATOM 1641 C C . ASP B 1 34 ? -6.148 -7.801 6.766 1 55.38 34 ASP B C 1
ATOM 1643 O O . ASP B 1 34 ? -5.121 -8.141 6.176 1 55.38 34 ASP B O 1
ATOM 1647 N N . GLN B 1 35 ? -6.262 -6.605 7.121 1 60.72 35 GLN B N 1
ATOM 1648 C CA . GLN B 1 35 ? -5.336 -5.535 6.766 1 60.72 35 GLN B CA 1
ATOM 1649 C C . GLN B 1 35 ? -5.059 -5.523 5.266 1 60.72 35 GLN B C 1
ATOM 1651 O O . GLN B 1 35 ? -3.904 -5.43 4.844 1 60.72 35 GLN B O 1
ATOM 1656 N N . GLY B 1 36 ? -6.07 -5.926 4.598 1 66 36 GLY B N 1
ATOM 1657 C CA . GLY B 1 36 ? -5.98 -5.762 3.154 1 66 36 GLY B CA 1
ATOM 1658 C C . GLY B 1 36 ? -5.461 -7 2.447 1 66 36 GLY B C 1
ATOM 1659 O O . GLY B 1 36 ? -5.227 -6.977 1.237 1 66 36 GLY B O 1
ATOM 1660 N N . ARG B 1 37 ? -5.426 -7.98 3.189 1 83.25 37 ARG B N 1
ATOM 1661 C CA . ARG B 1 37 ? -4.957 -9.25 2.635 1 83.25 37 ARG B CA 1
ATOM 1662 C C . ARG B 1 37 ? -6.129 -10.18 2.326 1 83.25 37 ARG B C 1
ATOM 1664 O O . ARG B 1 37 ? -6.914 -10.508 3.215 1 83.25 37 ARG B O 1
ATOM 1671 N N . ASP B 1 38 ? -6.012 -10.672 1.076 1 87.56 38 ASP B N 1
ATOM 1672 C CA . ASP B 1 38 ? -7.059 -11.609 0.679 1 87.56 38 ASP B CA 1
ATOM 1673 C C . ASP B 1 38 ? -6.625 -13.055 0.909 1 87.56 38 ASP B C 1
ATOM 1675 O O . ASP B 1 38 ? -7.387 -13.859 1.445 1 87.56 38 ASP B O 1
ATOM 1679 N N . LEU B 1 39 ? -5.582 -13.336 0.452 1 93.94 39 LEU B N 1
ATOM 1680 C CA . LEU B 1 39 ? -5.02 -14.68 0.549 1 93.94 39 LEU B CA 1
ATOM 1681 C C . LEU B 1 39 ? -3.643 -14.641 1.206 1 93.94 39 LEU B C 1
ATOM 1683 O O . LEU B 1 39 ? -2.863 -13.719 0.973 1 93.94 39 LEU B O 1
ATOM 1687 N N . CYS B 1 40 ? -3.219 -15.688 2.086 1 93.75 40 CYS B N 1
ATOM 1688 C CA . CYS B 1 40 ? -1.905 -15.789 2.711 1 93.75 40 CYS B CA 1
ATOM 1689 C C . CYS B 1 40 ? -1.458 -17.234 2.807 1 93.75 40 CYS B C 1
ATOM 1691 O O . CYS B 1 40 ? -2.285 -18.156 2.783 1 93.75 40 CYS B O 1
ATOM 1693 N N . GLY B 1 41 ? -0.313 -17.406 2.811 1 94.31 41 GLY B N 1
ATOM 1694 C CA . GLY B 1 41 ? 0.237 -18.75 2.955 1 94.31 41 GLY B CA 1
ATOM 1695 C C . GLY B 1 41 ? 1.685 -18.844 2.516 1 94.31 41 GLY B C 1
ATOM 1696 O O . GLY B 1 41 ? 2.5 -17.984 2.842 1 94.31 41 GLY B O 1
ATOM 1697 N N . TRP B 1 42 ? 1.901 -19.922 1.856 1 94.94 42 TRP B N 1
ATOM 1698 C CA . TRP B 1 42 ? 3.307 -20.203 1.58 1 94.94 42 TRP B CA 1
ATOM 1699 C C . TRP B 1 42 ? 3.496 -20.656 0.14 1 94.94 42 TRP B C 1
ATOM 1701 O O . TRP B 1 42 ? 2.594 -21.25 -0.451 1 94.94 42 TRP B O 1
ATOM 1711 N N . TRP B 1 43 ? 4.633 -20.359 -0.335 1 94 43 TRP B N 1
ATOM 1712 C CA . TRP B 1 43 ? 5.094 -20.797 -1.649 1 94 43 TRP B CA 1
ATOM 1713 C C . TRP B 1 43 ? 6.48 -21.422 -1.561 1 94 43 TRP B C 1
ATOM 1715 O O . TRP B 1 43 ? 7.391 -20.844 -0.953 1 94 43 TRP B O 1
ATOM 1725 N N . SER B 1 44 ? 6.559 -22.641 -1.952 1 90.88 44 SER B N 1
ATOM 1726 C CA . SER B 1 44 ? 7.828 -23.359 -1.915 1 90.88 44 SER B CA 1
ATOM 1727 C C . SER B 1 44 ? 8.266 -23.781 -3.312 1 90.88 44 SER B C 1
ATOM 1729 O O . SER B 1 44 ? 8.297 -24.969 -3.627 1 90.88 44 SER B O 1
ATOM 1731 N N . PRO B 1 45 ? 8.594 -22.891 -4.059 1 86.62 45 PRO B N 1
ATOM 1732 C CA . PRO B 1 45 ? 8.969 -23.188 -5.445 1 86.62 45 PRO B CA 1
ATOM 1733 C C . PRO B 1 45 ? 10.25 -24 -5.551 1 86.62 45 PRO B C 1
ATOM 1735 O O . PRO B 1 45 ? 10.539 -24.578 -6.602 1 86.62 45 PRO B O 1
ATOM 1738 N N . HIS B 1 46 ? 10.992 -23.984 -4.391 1 79 46 HIS B N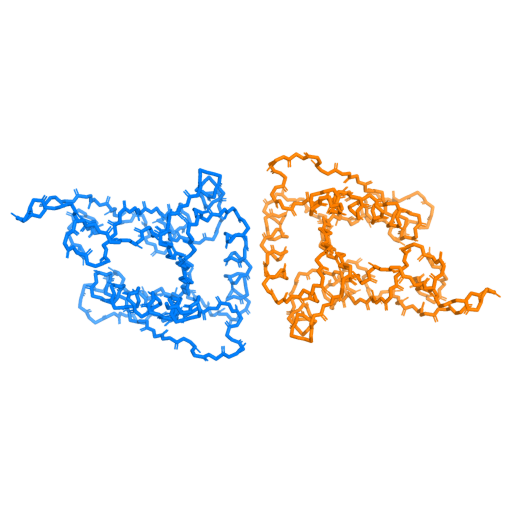 1
ATOM 1739 C CA . HIS B 1 46 ? 12.273 -24.688 -4.418 1 79 46 HIS B CA 1
ATOM 1740 C C . HIS B 1 46 ? 12.094 -26.172 -4.145 1 79 46 HIS B C 1
ATOM 1742 O O . HIS B 1 46 ? 13.016 -26.969 -4.355 1 79 46 HIS B O 1
ATOM 1748 N N . ALA B 1 47 ? 11.031 -26.641 -3.375 1 66.06 47 ALA B N 1
ATOM 1749 C CA . ALA B 1 47 ? 10.898 -27.969 -2.785 1 66.06 47 ALA B CA 1
ATOM 1750 C C . ALA B 1 47 ? 10.805 -29.047 -3.867 1 66.06 47 ALA B C 1
ATOM 1752 O O . ALA B 1 47 ? 9.867 -29.047 -4.668 1 66.06 47 ALA B O 1
ATOM 1753 N N . ILE B 1 48 ? 12.055 -29.172 -4.391 1 53.38 48 ILE B N 1
ATOM 1754 C CA . ILE B 1 48 ? 12.023 -30.453 -5.098 1 53.38 48 ILE B CA 1
ATOM 1755 C C . ILE B 1 48 ? 11.828 -31.594 -4.098 1 53.38 48 ILE B C 1
ATOM 1757 O O . ILE B 1 48 ? 12.703 -31.844 -3.262 1 53.38 48 ILE B O 1
ATOM 1761 N N . GLY B 1 49 ? 10.688 -32.062 -3.857 1 54.94 49 GLY B N 1
ATOM 1762 C CA . GLY B 1 49 ? 10.344 -33 -2.803 1 54.94 49 GLY B CA 1
ATOM 1763 C C . GLY B 1 49 ? 9.82 -32.312 -1.55 1 54.94 49 GLY B C 1
ATOM 1764 O O . GLY B 1 49 ? 9.062 -31.359 -1.631 1 54.94 49 GLY B O 1
ATOM 1765 N N . GLU B 1 50 ? 10.406 -32.656 -0.234 1 51.56 50 GLU B N 1
ATOM 1766 C CA . GLU B 1 50 ? 9.875 -32.125 1.012 1 51.56 50 GLU B CA 1
ATOM 1767 C C . GLU B 1 50 ? 10.445 -30.734 1.306 1 51.56 50 GLU B C 1
ATOM 1769 O O . GLU B 1 50 ? 11.656 -30.594 1.484 1 51.56 50 GLU B O 1
ATOM 1774 N N . PRO B 1 51 ? 9.578 -29.656 1.016 1 53.66 51 PRO B N 1
ATOM 1775 C CA . PRO B 1 51 ? 10.008 -28.281 1.239 1 53.66 51 PRO B CA 1
ATOM 1776 C C . PRO B 1 51 ? 10.695 -28.078 2.588 1 53.66 51 PRO B C 1
ATOM 1778 O O . PRO B 1 51 ? 10.195 -28.562 3.613 1 53.66 51 PRO B O 1
ATOM 1781 N N . ARG B 1 52 ? 12.227 -28.156 2.646 1 55.53 52 ARG B N 1
ATOM 1782 C CA . ARG B 1 52 ? 12.797 -27.703 3.918 1 55.53 52 ARG B CA 1
ATOM 1783 C C . ARG B 1 52 ? 12.273 -26.328 4.293 1 55.53 52 ARG B C 1
ATOM 1785 O O . ARG B 1 52 ? 12.18 -25.438 3.443 1 55.53 52 ARG B O 1
ATOM 1792 N N . ALA B 1 53 ? 11.484 -26.188 5.336 1 53.38 53 ALA B N 1
ATOM 1793 C CA . ALA B 1 53 ? 10.836 -25.031 5.941 1 53.38 53 ALA B CA 1
ATOM 1794 C C . ALA B 1 53 ? 11.586 -23.734 5.613 1 53.38 53 ALA B C 1
ATOM 1796 O O . ALA B 1 53 ? 10.969 -22.688 5.406 1 53.38 53 ALA B O 1
ATOM 1797 N N . HIS B 1 54 ? 12.758 -23.906 5.363 1 58.56 54 HIS B N 1
ATOM 1798 C CA . HIS B 1 54 ? 13.617 -22.734 5.234 1 58.56 54 HIS B CA 1
ATOM 1799 C C . HIS B 1 54 ? 13.602 -22.203 3.807 1 58.56 54 HIS B C 1
ATOM 1801 O O . HIS B 1 54 ? 14.148 -21.125 3.539 1 58.56 54 HIS B O 1
ATOM 1807 N N . GLU B 1 55 ? 12.875 -22.812 3.102 1 76.25 55 GLU B N 1
ATOM 1808 C CA . GLU B 1 55 ? 12.938 -22.312 1.731 1 76.25 55 GLU B CA 1
ATOM 1809 C C . GLU B 1 55 ? 11.562 -21.844 1.253 1 76.25 55 GLU B C 1
ATOM 1811 O O . GLU B 1 55 ? 11.383 -21.562 0.069 1 76.25 55 GLU B O 1
ATOM 1816 N N . ARG B 1 56 ? 10.734 -21.688 2.096 1 87.94 56 ARG B N 1
ATOM 1817 C CA . ARG B 1 56 ? 9.383 -21.25 1.754 1 87.94 56 ARG B CA 1
ATOM 1818 C C . ARG B 1 56 ? 9.297 -19.719 1.758 1 87.94 56 ARG B C 1
ATOM 1820 O O . ARG B 1 56 ? 10.023 -19.047 2.492 1 87.94 56 ARG B O 1
ATOM 1827 N N . ILE B 1 57 ? 8.57 -19.359 1.006 1 92.88 57 ILE B N 1
ATOM 1828 C CA . ILE B 1 57 ? 8.297 -17.938 0.873 1 92.88 57 ILE B CA 1
ATOM 1829 C C . ILE B 1 57 ? 6.883 -17.641 1.365 1 92.88 57 ILE B C 1
ATOM 1831 O O . ILE B 1 57 ? 5.918 -18.281 0.934 1 92.88 57 ILE B O 1
ATOM 1835 N N . ARG B 1 58 ? 6.871 -16.797 2.223 1 93.88 58 ARG B N 1
ATOM 1836 C CA . ARG B 1 58 ? 5.535 -16.375 2.639 1 93.88 58 ARG B CA 1
ATOM 1837 C C . ARG B 1 58 ? 4.84 -15.602 1.531 1 93.88 58 ARG B C 1
ATOM 1839 O O . ARG B 1 58 ? 5.453 -14.75 0.88 1 93.88 58 ARG B O 1
ATOM 1846 N N . VAL B 1 59 ? 3.514 -15.844 1.399 1 95.75 59 VAL B N 1
ATOM 1847 C CA . VAL B 1 59 ? 2.715 -15.211 0.357 1 95.75 59 VAL B CA 1
ATOM 1848 C C . VAL B 1 59 ? 1.64 -14.328 0.992 1 95.75 59 VAL B C 1
ATOM 1850 O O . VAL B 1 59 ? 0.915 -14.773 1.886 1 95.75 59 VAL B O 1
ATOM 1853 N N . ILE B 1 60 ? 1.652 -13.133 0.521 1 95.5 60 ILE B N 1
ATOM 1854 C CA . ILE B 1 60 ? 0.533 -12.234 0.776 1 95.5 60 ILE B CA 1
ATOM 1855 C C . ILE B 1 60 ? -0.074 -11.773 -0.547 1 95.5 60 ILE B C 1
ATOM 1857 O O . ILE B 1 60 ? 0.59 -11.109 -1.344 1 95.5 60 ILE B O 1
ATOM 1861 N N . ALA B 1 61 ? -1.327 -12.148 -0.672 1 96.69 61 ALA B N 1
ATOM 1862 C CA . ALA B 1 61 ? -1.909 -11.859 -1.979 1 96.69 61 ALA B CA 1
ATOM 1863 C C . ALA B 1 61 ? -3.166 -11.008 -1.842 1 96.69 61 ALA B C 1
ATOM 1865 O O . ALA B 1 61 ? -3.939 -11.18 -0.896 1 96.69 61 ALA B O 1
ATOM 1866 N N . GLN B 1 62 ? -3.379 -10.148 -2.678 1 94.75 62 GLN B N 1
ATOM 1867 C CA . GLN B 1 62 ? -4.602 -9.375 -2.857 1 94.75 62 GLN B CA 1
ATOM 1868 C C . GLN B 1 62 ? -5.188 -9.586 -4.25 1 94.75 62 GLN B C 1
ATOM 1870 O O . GLN B 1 62 ? -4.469 -9.523 -5.25 1 94.75 62 GLN B O 1
ATOM 1875 N N . CYS B 1 63 ? -6.32 -9.664 -4.391 1 96 63 CYS B N 1
ATOM 1876 C CA . CYS B 1 63 ? -7.047 -9.922 -5.629 1 96 63 CYS B CA 1
ATOM 1877 C C . CYS B 1 63 ? -8.016 -8.789 -5.934 1 96 63 CYS B C 1
ATOM 1879 O O . CYS B 1 63 ? -8.906 -8.492 -5.133 1 96 63 CYS B O 1
ATOM 1881 N N . LYS B 1 64 ? -7.887 -8.406 -7.055 1 94.25 64 LYS B N 1
ATOM 1882 C CA . LYS B 1 64 ? -8.695 -7.262 -7.461 1 94.25 64 LYS B CA 1
ATOM 1883 C C . LYS B 1 64 ? -9.484 -7.566 -8.734 1 94.25 64 LYS B C 1
ATOM 1885 O O . LYS B 1 64 ? -8.898 -7.867 -9.773 1 94.25 64 LYS B O 1
ATOM 1890 N N . ALA B 1 65 ? -10.688 -7.188 -8.727 1 94.94 65 ALA B N 1
ATOM 1891 C CA . ALA B 1 65 ? -11.578 -7.496 -9.844 1 94.94 65 ALA B CA 1
ATOM 1892 C C . ALA B 1 65 ? -12.141 -6.223 -10.469 1 94.94 65 ALA B C 1
ATOM 1894 O O . ALA B 1 65 ? -13.273 -6.207 -10.953 1 94.94 65 ALA B O 1
ATOM 1895 N N . GLU B 1 66 ? -11.531 -5.398 -10.266 1 92.06 66 GLU B N 1
ATOM 1896 C CA . GLU B 1 66 ? -11.969 -4.141 -10.867 1 92.06 66 GLU B CA 1
ATOM 1897 C C . GLU B 1 66 ? -12.008 -4.242 -12.383 1 92.06 66 GLU B C 1
ATOM 1899 O O . GLU B 1 66 ? -11.312 -5.07 -12.977 1 92.06 66 GLU B O 1
ATOM 1904 N N . SER B 1 67 ? -12.742 -3.223 -13.039 1 94.62 67 SER B N 1
ATOM 1905 C CA . SER B 1 67 ? -12.93 -3.248 -14.484 1 94.62 67 SER B CA 1
ATOM 1906 C C . SER B 1 67 ? -11.797 -2.52 -15.203 1 94.62 67 SER B C 1
ATOM 1908 O O . SER B 1 67 ? -11.57 -2.727 -16.391 1 94.62 67 SER B O 1
ATOM 1910 N N . ARG B 1 68 ? -11.266 -1.636 -14.281 1 92.19 68 ARG B N 1
ATOM 1911 C CA . ARG B 1 68 ? -10.156 -0.895 -14.875 1 92.19 68 ARG B CA 1
ATOM 1912 C C . ARG B 1 68 ? -8.82 -1.413 -14.367 1 92.19 68 ARG B C 1
ATOM 1914 O O . ARG B 1 68 ? -8.734 -1.976 -13.273 1 92.19 68 ARG B O 1
ATOM 1921 N N . ALA B 1 69 ? -7.766 -1.376 -15.398 1 96.62 69 ALA B N 1
ATOM 1922 C CA . ALA B 1 69 ? -6.418 -1.784 -15.023 1 96.62 69 ALA B CA 1
ATOM 1923 C C . ALA B 1 69 ? -5.98 -1.106 -13.727 1 96.62 69 ALA B C 1
ATOM 1925 O O . ALA B 1 69 ? -6.281 0.068 -13.5 1 96.62 69 ALA B O 1
ATOM 1926 N N . LEU B 1 70 ? -5.379 -1.688 -12.805 1 97.06 70 LEU B N 1
ATOM 1927 C CA . LEU B 1 70 ? -4.941 -1.16 -11.516 1 97.06 70 LEU B CA 1
ATOM 1928 C C . LEU B 1 70 ? -3.799 -0.165 -11.695 1 97.06 70 LEU B C 1
ATOM 1930 O O . LEU B 1 70 ? -2.906 -0.381 -12.516 1 97.06 70 LEU B O 1
ATOM 1934 N N . GLY B 1 71 ? -3.834 0.863 -11 1 94.81 71 GLY B N 1
ATOM 1935 C CA . GLY B 1 71 ? -2.818 1.902 -11.062 1 94.81 71 GLY B CA 1
ATOM 1936 C C . GLY B 1 71 ? -1.787 1.794 -9.953 1 94.81 71 GLY B C 1
ATOM 1937 O O . GLY B 1 71 ? -1.794 0.83 -9.188 1 94.81 71 GLY B O 1
ATOM 1938 N N . PRO B 1 72 ? -1.02 2.789 -9.781 1 94.38 72 PRO B N 1
ATOM 1939 C CA . PRO B 1 72 ? 0.098 2.725 -8.836 1 94.38 72 PRO B CA 1
ATOM 1940 C C . PRO B 1 72 ? -0.36 2.727 -7.383 1 94.38 72 PRO B C 1
ATOM 1942 O O . PRO B 1 72 ? 0.372 2.268 -6.5 1 94.38 72 PRO B O 1
ATOM 1945 N N . SER B 1 73 ? -1.471 3.297 -7.148 1 92.81 73 SER B N 1
ATOM 1946 C CA . SER B 1 73 ? -1.952 3.383 -5.773 1 92.81 73 SER B CA 1
ATOM 1947 C C . SER B 1 73 ? -2.096 1.998 -5.152 1 92.81 73 SER B C 1
ATOM 1949 O O . SER B 1 73 ? -1.823 1.814 -3.963 1 92.81 73 SER B O 1
ATOM 1951 N N . VAL B 1 74 ? -2.531 1.029 -5.926 1 94.69 74 VAL B N 1
ATOM 1952 C CA . VAL B 1 74 ? -2.729 -0.317 -5.402 1 94.69 74 VAL B CA 1
ATOM 1953 C C . VAL B 1 74 ? -1.376 -0.958 -5.102 1 94.69 74 VAL B C 1
ATOM 1955 O O . VAL B 1 74 ? -1.251 -1.751 -4.164 1 94.69 74 VAL B O 1
ATOM 1958 N N . VAL B 1 75 ? -0.4 -0.625 -5.871 1 96 75 VAL B N 1
ATOM 1959 C CA . VAL B 1 75 ? 0.953 -1.113 -5.629 1 96 75 VAL B CA 1
ATOM 1960 C C . VAL B 1 75 ? 1.488 -0.528 -4.324 1 96 75 VAL B C 1
ATOM 1962 O O . VAL B 1 75 ? 2.064 -1.247 -3.506 1 96 75 VAL B O 1
ATOM 1965 N N . ARG B 1 76 ? 1.284 0.851 -4.156 1 95.06 76 ARG B N 1
ATOM 1966 C CA . ARG B 1 76 ? 1.703 1.502 -2.918 1 9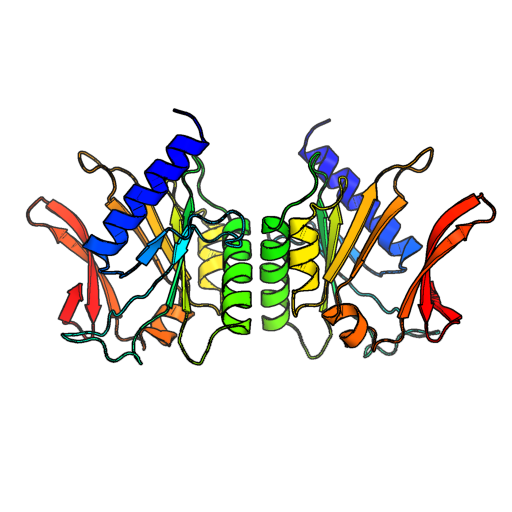5.06 76 ARG B CA 1
ATOM 1967 C C . ARG B 1 76 ? 1.025 0.866 -1.708 1 95.06 76 ARG B C 1
ATOM 1969 O O . ARG B 1 76 ? 1.656 0.675 -0.667 1 95.06 76 ARG B O 1
ATOM 1976 N N . GLU B 1 77 ? -0.235 0.542 -1.928 1 95.25 77 GLU B N 1
ATOM 1977 C CA . GLU B 1 77 ? -0.962 -0.124 -0.85 1 95.25 77 GLU B CA 1
ATOM 1978 C C . GLU B 1 77 ? -0.351 -1.484 -0.53 1 95.25 77 GLU B C 1
ATOM 1980 O O . GLU B 1 77 ? -0.176 -1.833 0.639 1 95.25 77 GLU B O 1
ATOM 1985 N N . MET B 1 78 ? -0.076 -2.227 -1.533 1 96.25 78 MET B N 1
ATOM 1986 C CA . MET B 1 78 ? 0.549 -3.531 -1.337 1 96.25 78 MET B CA 1
ATOM 1987 C C . MET B 1 78 ? 1.904 -3.389 -0.652 1 96.25 78 MET B C 1
ATOM 1989 O O . MET B 1 78 ? 2.254 -4.191 0.214 1 96.25 78 MET B O 1
ATOM 1993 N N . GLU B 1 79 ? 2.691 -2.373 -1.064 1 96.75 79 GLU B N 1
ATOM 1994 C CA . GLU B 1 79 ? 3.973 -2.123 -0.409 1 96.75 79 GLU B CA 1
ATOM 1995 C C . GLU B 1 79 ? 3.785 -1.848 1.08 1 96.75 79 GLU B C 1
ATOM 1997 O O . GLU B 1 79 ? 4.574 -2.311 1.906 1 96.75 79 GLU B O 1
ATOM 2002 N N . GLY B 1 80 ? 2.713 -1.019 1.396 1 95.38 80 GLY B N 1
ATOM 2003 C CA . GLY B 1 80 ? 2.393 -0.802 2.799 1 95.38 80 GLY B CA 1
ATOM 2004 C C . GLY B 1 80 ? 2.094 -2.088 3.547 1 95.38 80 GLY B C 1
ATOM 2005 O O . GLY B 1 80 ? 2.553 -2.275 4.676 1 95.38 80 GLY B O 1
ATOM 2006 N N . THR B 1 81 ? 1.38 -3.021 2.885 1 94.31 81 THR B N 1
ATOM 2007 C CA . THR B 1 81 ? 1.036 -4.309 3.479 1 94.31 81 THR B CA 1
ATOM 2008 C C . THR B 1 81 ? 2.289 -5.152 3.707 1 94.31 81 THR B C 1
ATOM 2010 O O . THR B 1 81 ? 2.457 -5.746 4.773 1 94.31 81 THR B O 1
ATOM 2013 N N . LEU B 1 82 ? 3.121 -5.133 2.732 1 94.69 82 LEU B N 1
ATOM 2014 C CA . LEU B 1 82 ? 4.34 -5.926 2.838 1 94.69 82 LEU B CA 1
ATOM 2015 C C . LEU B 1 82 ? 5.277 -5.348 3.895 1 94.69 82 LEU B C 1
ATOM 2017 O O . LEU B 1 82 ? 5.992 -6.09 4.57 1 94.69 82 LEU B O 1
ATOM 2021 N N . LEU B 1 83 ? 5.32 -4.035 3.943 1 93.81 83 LEU B N 1
ATOM 2022 C CA . LEU B 1 83 ? 6.121 -3.381 4.969 1 93.81 83 LEU B CA 1
ATOM 2023 C C . LEU B 1 83 ? 5.758 -3.896 6.359 1 93.81 83 LEU B C 1
ATOM 2025 O O . LEU B 1 83 ? 6.641 -4.211 7.16 1 93.81 83 LEU B O 1
ATOM 2029 N N . ARG B 1 84 ? 4.5 -3.994 6.621 1 90.81 84 ARG B N 1
ATOM 2030 C CA . ARG B 1 84 ? 4.066 -4.438 7.945 1 90.81 84 ARG B CA 1
ATOM 2031 C C . ARG B 1 84 ? 4.445 -5.895 8.188 1 90.81 84 ARG B C 1
ATOM 2033 O O . ARG B 1 84 ? 4.738 -6.289 9.312 1 90.81 84 ARG B O 1
ATOM 2040 N N . ALA B 1 85 ? 4.344 -6.707 7.086 1 87.94 85 ALA B N 1
ATOM 2041 C CA . ALA B 1 85 ? 4.785 -8.094 7.211 1 87.94 85 ALA B CA 1
ATOM 2042 C C . ALA B 1 85 ? 6.242 -8.172 7.656 1 87.94 85 ALA B C 1
ATOM 2044 O O . ALA B 1 85 ? 6.633 -9.094 8.375 1 87.94 85 ALA B O 1
ATOM 2045 N N . THR B 1 86 ? 7.059 -7.152 7.211 1 86.44 86 THR B N 1
ATOM 2046 C CA . THR B 1 86 ? 8.469 -7.129 7.59 1 86.44 86 THR B CA 1
ATOM 2047 C C . THR B 1 86 ? 8.625 -6.77 9.062 1 86.44 86 THR B C 1
ATOM 2049 O O . THR B 1 86 ? 9.68 -7.02 9.656 1 86.44 86 THR B O 1
ATOM 2052 N N . TRP B 1 87 ? 7.547 -6.047 9.602 1 87.5 87 TRP B N 1
ATOM 2053 C CA . TRP B 1 87 ? 7.617 -5.699 11.016 1 87.5 87 TRP B CA 1
ATOM 2054 C C . TRP B 1 87 ? 7.34 -6.914 11.891 1 87.5 87 TRP B C 1
ATOM 2056 O O . TRP B 1 87 ? 7.699 -6.93 13.07 1 87.5 87 TRP B O 1
ATOM 2066 N N . GLU B 1 88 ? 6.539 -7.828 11.445 1 77.75 88 GLU B N 1
ATOM 2067 C CA . GLU B 1 88 ? 6.164 -9.023 12.188 1 77.75 88 GLU B CA 1
ATOM 2068 C C . GLU B 1 88 ? 7.227 -10.117 12.055 1 77.75 88 GLU B C 1
ATOM 2070 O O . GLU B 1 88 ? 7.406 -10.93 12.961 1 77.75 88 GLU B O 1
ATOM 2075 N N . ALA B 1 89 ? 7.449 -10.438 10.75 1 62.97 89 ALA B N 1
ATOM 2076 C CA . ALA B 1 89 ? 7.945 -11.734 10.305 1 62.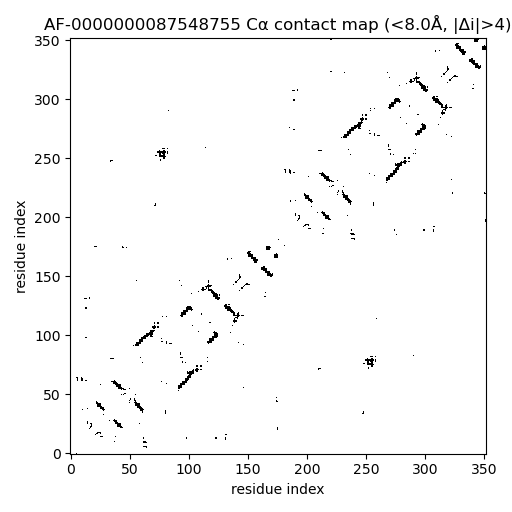97 89 ALA B CA 1
ATOM 2077 C C . ALA B 1 89 ? 9.43 -11.883 10.609 1 62.97 89 ALA B C 1
ATOM 2079 O O . ALA B 1 89 ? 10.148 -10.891 10.75 1 62.97 89 ALA B O 1
ATOM 2080 N N . THR B 1 90 ? 9.672 -12.992 10.828 1 63.12 90 THR B N 1
ATOM 2081 C CA . THR B 1 90 ? 10.844 -13.828 11.031 1 63.12 90 THR B CA 1
ATOM 2082 C C . THR B 1 90 ? 11.766 -13.781 9.812 1 63.12 90 THR B C 1
ATOM 2084 O O . THR B 1 90 ? 11.461 -13.109 8.828 1 63.12 90 THR B O 1
ATOM 2087 N N . THR B 1 91 ? 12.688 -14.234 9.633 1 71.19 91 THR B N 1
ATOM 2088 C CA . THR B 1 91 ? 13.781 -14.414 8.68 1 71.19 91 THR B CA 1
ATOM 2089 C C . THR B 1 91 ? 13.258 -14.984 7.367 1 71.19 91 THR B C 1
ATOM 2091 O O . THR B 1 91 ? 14.008 -15.109 6.395 1 71.19 91 THR B O 1
ATOM 2094 N N . THR B 1 92 ? 11.852 -15.008 7.23 1 83.56 92 THR B N 1
ATOM 2095 C CA . THR B 1 92 ? 11.336 -15.656 6.031 1 83.56 92 THR B CA 1
ATOM 2096 C C . THR B 1 92 ? 10.969 -14.625 4.969 1 83.56 92 THR B C 1
ATOM 2098 O O . THR B 1 92 ? 10.359 -13.602 5.277 1 83.56 92 THR B O 1
ATOM 2101 N N . ALA B 1 93 ? 11.25 -14.961 3.799 1 89.06 93 ALA B N 1
ATOM 2102 C CA . ALA B 1 93 ? 10.938 -14.078 2.682 1 89.06 93 ALA B CA 1
ATOM 2103 C C . ALA B 1 93 ? 9.438 -14.023 2.426 1 89.06 93 ALA B C 1
ATOM 2105 O O . ALA B 1 93 ? 8.742 -15.039 2.539 1 89.06 93 ALA B O 1
ATOM 2106 N N . THR B 1 94 ? 9.086 -12.641 2.225 1 93.12 94 THR B N 1
ATOM 2107 C CA . THR B 1 94 ? 7.672 -12.453 1.938 1 93.12 94 THR B CA 1
ATOM 2108 C C . THR B 1 94 ? 7.477 -11.852 0.548 1 93.12 94 THR B C 1
ATOM 2110 O O . THR B 1 94 ? 8.203 -10.938 0.153 1 93.12 94 THR B O 1
ATOM 2113 N N . VAL B 1 95 ? 6.582 -12.531 -0.343 1 96.62 95 VAL B N 1
ATOM 2114 C CA . VAL B 1 95 ? 6.242 -11.977 -1.651 1 96.62 95 VAL B CA 1
ATOM 2115 C C . VAL B 1 95 ? 4.805 -11.469 -1.642 1 96.62 95 VAL B C 1
ATOM 2117 O O . VAL B 1 95 ? 3.91 -12.133 -1.104 1 96.62 95 VAL B O 1
ATOM 2120 N N . GLY B 1 96 ? 4.562 -10.234 -1.979 1 97.25 96 GLY B N 1
ATOM 2121 C CA . GLY B 1 96 ? 3.24 -9.711 -2.268 1 97.25 96 GLY B CA 1
ATOM 2122 C C . GLY B 1 96 ? 2.73 -10.094 -3.643 1 97.25 96 GLY B C 1
ATOM 2123 O O . GLY B 1 96 ? 3.381 -9.82 -4.652 1 97.25 96 GLY B O 1
ATOM 2124 N N . VAL B 1 97 ? 1.664 -10.555 -3.814 1 98.31 97 VAL B N 1
ATOM 2125 C CA . VAL B 1 97 ? 1.059 -10.961 -5.078 1 98.31 97 VAL B CA 1
ATOM 2126 C C . VAL B 1 97 ? -0.215 -10.156 -5.324 1 98.31 97 VAL B C 1
ATOM 2128 O O . VAL B 1 97 ? -1.138 -10.172 -4.508 1 98.31 97 VAL B O 1
ATOM 2131 N N . LEU B 1 98 ? -0.227 -9.516 -6.301 1 98.06 98 LEU B N 1
ATOM 2132 C CA . LEU B 1 98 ? -1.438 -8.82 -6.73 1 98.06 98 LEU B CA 1
ATOM 2133 C C . LEU B 1 98 ? -2.043 -9.5 -7.957 1 98.06 98 LEU B C 1
ATOM 2135 O O . LEU B 1 98 ? -1.409 -9.555 -9.016 1 98.06 98 LEU B O 1
ATOM 2139 N N . ALA B 1 99 ? -3.197 -9.969 -7.863 1 97.75 99 ALA B N 1
ATOM 2140 C CA . ALA B 1 99 ? -3.973 -10.539 -8.961 1 97.75 99 ALA B CA 1
ATOM 2141 C C . ALA B 1 99 ? -5.047 -9.562 -9.43 1 97.75 99 ALA B C 1
ATOM 2143 O O . ALA B 1 99 ? -5.848 -9.07 -8.633 1 97.75 99 ALA B O 1
ATOM 2144 N N . SER B 1 100 ? -4.98 -9.312 -10.625 1 98 100 SER B N 1
ATOM 2145 C CA . SER B 1 100 ? -5.918 -8.336 -11.172 1 98 100 SER B CA 1
ATOM 2146 C C . SER B 1 100 ? -6.691 -8.914 -12.352 1 98 100 SER B C 1
ATOM 2148 O O . SER B 1 100 ? -6.098 -9.5 -13.266 1 98 100 SER B O 1
ATOM 2150 N N . HIS B 1 101 ? -7.996 -8.625 -12.266 1 96.44 101 HIS B N 1
ATOM 2151 C CA . HIS B 1 101 ? -8.875 -9.055 -13.352 1 96.44 101 HIS B CA 1
ATOM 2152 C C . HIS B 1 101 ? -8.625 -8.234 -14.617 1 96.44 101 HIS B C 1
ATOM 2154 O O . HIS B 1 101 ? -8.703 -8.766 -15.727 1 96.44 101 HIS B O 1
ATOM 2160 N N . SER B 1 102 ? -8.188 -7.039 -14.523 1 97.69 102 SER B N 1
ATOM 2161 C CA . SER B 1 102 ? -8.109 -6.137 -15.672 1 97.69 102 SER B CA 1
ATOM 2162 C C . SER B 1 102 ? -6.664 -5.746 -15.969 1 97.69 102 SER B C 1
ATOM 2164 O O . SER B 1 102 ? -6.41 -4.883 -16.812 1 97.69 102 SER B O 1
ATOM 2166 N N . GLY B 1 103 ? -5.816 -6.418 -15.203 1 97.88 103 GLY B N 1
ATOM 2167 C CA . GLY B 1 103 ? -4.402 -6.164 -15.445 1 97.88 103 GLY B CA 1
ATOM 2168 C C . GLY B 1 103 ? -3.895 -4.918 -14.742 1 97.88 103 GLY B C 1
ATOM 2169 O O . GLY B 1 103 ? -4.461 -4.488 -13.734 1 97.88 103 GLY B O 1
ATOM 2170 N N . PHE B 1 104 ? -2.873 -4.293 -15.195 1 97.56 104 PHE B N 1
ATOM 2171 C CA . PHE B 1 104 ? -2.174 -3.197 -14.539 1 97.56 104 PHE B CA 1
ATOM 2172 C C . PHE B 1 104 ? -1.818 -2.105 -15.547 1 97.56 104 PHE B C 1
ATOM 2174 O O . PHE B 1 104 ? -1.457 -2.398 -16.688 1 97.56 104 PHE B O 1
ATOM 2181 N N . SER B 1 105 ? -1.942 -0.97 -15.156 1 97.38 105 SER B N 1
ATOM 2182 C CA . SER B 1 105 ? -1.54 0.144 -16.016 1 97.38 105 SER B CA 1
ATOM 2183 C C . SER B 1 105 ? -0.031 0.155 -16.234 1 97.38 105 SER B C 1
ATOM 2185 O O . SER B 1 105 ? 0.715 -0.481 -15.484 1 97.38 105 SER B O 1
ATOM 2187 N N . LYS B 1 106 ? 0.268 0.93 -17.266 1 95.44 106 LYS B N 1
ATOM 2188 C CA . LYS B 1 106 ? 1.696 1.067 -17.547 1 95.44 106 LYS B CA 1
ATOM 2189 C C . LYS B 1 106 ? 2.43 1.668 -16.344 1 95.44 106 LYS B C 1
ATOM 2191 O O . LYS B 1 106 ? 3.512 1.206 -15.984 1 95.44 106 LYS B O 1
ATOM 2196 N N . GLN B 1 107 ? 1.947 2.598 -15.758 1 93.19 107 GLN B N 1
ATOM 2197 C CA . GLN B 1 107 ? 2.572 3.27 -14.625 1 93.19 107 GLN B CA 1
ATOM 2198 C C . GLN B 1 107 ? 2.68 2.336 -13.422 1 93.19 107 GLN B C 1
ATOM 2200 O O . GLN B 1 107 ? 3.674 2.367 -12.695 1 93.19 107 GLN B O 1
ATOM 2205 N N . ALA B 1 108 ? 1.609 1.522 -13.242 1 95.69 108 ALA B N 1
ATOM 2206 C CA . ALA B 1 108 ? 1.653 0.566 -12.141 1 95.69 108 ALA B CA 1
ATOM 2207 C C . ALA B 1 108 ? 2.787 -0.438 -12.328 1 95.69 108 ALA B C 1
ATOM 2209 O O . ALA B 1 108 ? 3.467 -0.805 -11.367 1 95.69 108 ALA B O 1
ATOM 2210 N N . LYS B 1 109 ? 2.959 -0.91 -13.523 1 97.75 109 LYS B N 1
ATOM 2211 C CA . LYS B 1 109 ? 4.008 -1.874 -13.836 1 97.75 109 LYS B CA 1
ATOM 2212 C C . LYS B 1 109 ? 5.391 -1.279 -13.602 1 97.75 109 LYS B C 1
ATOM 2214 O O . LYS B 1 109 ? 6.27 -1.941 -13.039 1 97.75 109 LYS B O 1
ATOM 2219 N N . VAL B 1 110 ? 5.523 -0.015 -14.062 1 94.88 110 VAL B N 1
ATOM 2220 C CA . VAL B 1 110 ? 6.789 0.675 -13.844 1 94.88 110 VAL B CA 1
ATOM 2221 C C . VAL B 1 110 ? 7.031 0.842 -12.344 1 94.88 110 VAL B C 1
ATOM 2223 O O . VAL B 1 110 ? 8.125 0.572 -11.852 1 94.88 110 VAL B O 1
ATOM 2226 N N . TYR B 1 111 ? 6.094 1.172 -11.625 1 94.5 111 TYR B N 1
ATOM 2227 C CA . TYR B 1 111 ? 6.188 1.379 -10.188 1 94.5 111 TYR B CA 1
ATOM 2228 C C . TYR B 1 111 ? 6.562 0.085 -9.477 1 94.5 111 TYR B C 1
ATOM 2230 O O . TYR B 1 111 ? 7.445 0.074 -8.617 1 94.5 111 TYR B O 1
ATOM 2238 N N . MET B 1 112 ? 5.828 -0.935 -9.875 1 97.19 112 MET B N 1
ATOM 2239 C CA . MET B 1 112 ? 6.066 -2.223 -9.234 1 97.19 112 MET B CA 1
ATOM 2240 C C . MET B 1 112 ? 7.48 -2.717 -9.508 1 97.19 112 MET B C 1
ATOM 2242 O O . MET B 1 112 ? 8.125 -3.285 -8.625 1 97.19 112 MET B O 1
ATOM 2246 N N . ARG B 1 113 ? 8 -2.537 -10.695 1 97.38 113 ARG B N 1
ATOM 2247 C CA . ARG B 1 113 ? 9.344 -2.988 -11.055 1 97.38 113 ARG B CA 1
ATOM 2248 C C . ARG B 1 113 ? 10.398 -2.266 -10.234 1 97.38 113 ARG B C 1
ATOM 2250 O O . ARG B 1 113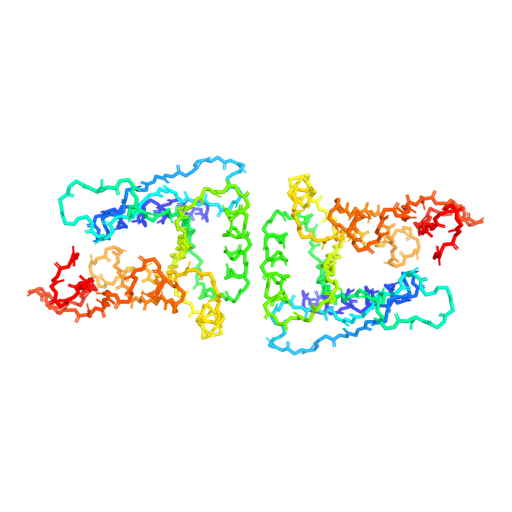 ? 11.469 -2.822 -9.953 1 97.38 113 ARG B O 1
ATOM 2257 N N . SER B 1 114 ? 10.109 -1.062 -9.773 1 94.56 114 SER B N 1
ATOM 2258 C CA . SER B 1 114 ? 11.078 -0.249 -9.047 1 94.56 114 SER B CA 1
ATOM 2259 C C . SER B 1 114 ? 11.039 -0.546 -7.555 1 94.56 114 SER B C 1
ATOM 2261 O O . SER B 1 114 ? 11.859 -0.031 -6.793 1 94.56 114 SER B O 1
ATOM 2263 N N . SER B 1 115 ? 10.055 -1.395 -7.172 1 97.06 115 SER B N 1
ATOM 2264 C CA . SER B 1 115 ? 9.914 -1.675 -5.746 1 97.06 115 SER B CA 1
ATOM 2265 C C . SER B 1 115 ? 11.055 -2.551 -5.242 1 97.06 115 SER B C 1
ATOM 2267 O O . SER B 1 115 ? 11.477 -3.484 -5.926 1 97.06 115 SER B O 1
ATOM 2269 N N . ARG B 1 116 ? 11.562 -2.283 -4.055 1 96.69 116 ARG B N 1
ATOM 2270 C CA . ARG B 1 116 ? 12.609 -3.098 -3.445 1 96.69 116 ARG B CA 1
ATOM 2271 C C . ARG B 1 116 ? 12.008 -4.262 -2.664 1 96.69 116 ARG B C 1
ATOM 2273 O O . ARG B 1 116 ? 12.742 -5.062 -2.074 1 96.69 116 ARG B O 1
ATOM 2280 N N . LEU B 1 117 ? 10.648 -4.305 -2.646 1 96.81 117 LEU B N 1
ATOM 2281 C CA . LEU B 1 117 ? 9.945 -5.438 -2.047 1 96.81 117 LEU B CA 1
ATOM 2282 C C . LEU B 1 117 ? 9.539 -6.449 -3.113 1 96.81 117 LEU B C 1
ATOM 2284 O O . LEU B 1 117 ? 9.133 -6.066 -4.211 1 96.81 117 LEU B O 1
ATOM 2288 N N . PRO B 1 118 ? 9.688 -7.676 -2.795 1 97.88 118 PRO B N 1
ATOM 2289 C CA . PRO B 1 118 ? 9.328 -8.68 -3.795 1 97.88 118 PRO B CA 1
ATOM 2290 C C . PRO B 1 118 ? 7.84 -8.648 -4.156 1 97.88 118 PRO B C 1
ATOM 2292 O O . PRO B 1 118 ? 6.984 -8.82 -3.287 1 97.88 118 PRO B O 1
ATOM 2295 N N . LEU B 1 119 ? 7.574 -8.68 -5.32 1 98.56 119 LEU B N 1
ATOM 2296 C CA . LEU B 1 119 ? 6.199 -8.562 -5.793 1 98.56 119 LEU B CA 1
ATOM 2297 C C . LEU B 1 119 ? 5.965 -9.445 -7.012 1 98.56 119 LEU B C 1
ATOM 2299 O O . LEU B 1 119 ? 6.84 -9.578 -7.867 1 98.56 119 LEU B O 1
ATOM 2303 N N . LEU B 1 120 ? 4.82 -9.758 -7.18 1 98.56 120 LEU B N 1
ATOM 2304 C CA . LEU B 1 120 ? 4.332 -10.555 -8.297 1 98.56 120 LEU B CA 1
ATOM 2305 C C . LEU B 1 120 ? 2.957 -10.086 -8.75 1 98.56 120 LEU B C 1
ATOM 2307 O O . LEU B 1 120 ? 1.998 -10.117 -7.977 1 98.56 120 LEU B O 1
ATOM 2311 N N . PHE B 1 121 ? 2.969 -9.672 -9.922 1 98.62 121 PHE B N 1
ATOM 2312 C CA . PHE B 1 121 ? 1.741 -9.211 -10.555 1 98.62 121 PHE B CA 1
ATOM 2313 C C . PHE B 1 121 ? 1.162 -10.281 -11.461 1 98.62 121 PHE B C 1
ATOM 2315 O O . PHE B 1 121 ? 1.867 -10.836 -12.312 1 98.62 121 PHE B O 1
ATOM 2322 N N . LEU B 1 122 ? -0.061 -10.453 -11.352 1 97.88 122 LEU B N 1
ATOM 2323 C CA . LEU B 1 122 ? -0.748 -11.438 -12.18 1 97.88 122 LEU B CA 1
ATOM 2324 C C . LEU B 1 122 ? -2.025 -10.859 -12.773 1 97.88 122 LEU B C 1
ATOM 2326 O O . LEU B 1 122 ? -2.926 -10.445 -12.039 1 97.88 122 LEU B O 1
ATOM 2330 N N . HIS B 1 123 ? -2.02 -10.836 -14.016 1 97.56 123 HIS B N 1
ATOM 2331 C CA . HIS B 1 123 ? -3.266 -10.562 -14.727 1 97.56 123 HIS B CA 1
ATOM 2332 C C . HIS B 1 123 ? -4.047 -11.844 -14.977 1 97.56 123 HIS B C 1
ATOM 2334 O O . HIS B 1 123 ? -3.727 -12.602 -15.898 1 97.56 123 HIS B O 1
ATOM 2340 N N . LEU B 1 124 ? -4.945 -12.031 -14.227 1 96.81 124 LEU B N 1
ATOM 2341 C CA . LEU B 1 124 ? -5.75 -13.25 -14.273 1 96.81 124 LEU B CA 1
ATOM 2342 C C . LEU B 1 124 ? -7.172 -12.945 -14.734 1 96.81 124 LEU B C 1
ATOM 2344 O O . LEU B 1 124 ? -7.93 -12.273 -14.031 1 96.81 124 LEU B O 1
ATOM 2348 N N . ALA B 1 125 ? -7.434 -13.391 -15.75 1 93.38 125 ALA B N 1
ATOM 2349 C CA . ALA B 1 125 ? -8.727 -13.102 -16.375 1 93.38 125 ALA B CA 1
ATOM 2350 C C . ALA B 1 125 ? -9.141 -14.219 -17.312 1 93.38 125 ALA B C 1
ATOM 2352 O O . ALA B 1 125 ? -8.312 -15.023 -17.75 1 93.38 125 ALA B O 1
ATOM 2353 N N . PRO B 1 126 ? -10.414 -14.203 -17.578 1 88.94 126 PRO B N 1
ATOM 2354 C CA . PRO B 1 126 ? -10.883 -15.25 -18.484 1 88.94 126 PRO B CA 1
ATOM 2355 C C . PRO B 1 126 ? -10.383 -15.062 -19.922 1 88.94 126 PRO B C 1
ATOM 2357 O O . PRO B 1 126 ? -10.219 -13.922 -20.375 1 88.94 126 PRO B O 1
ATOM 2360 N N . GLN B 1 127 ? -9.984 -16.031 -20.531 1 83.88 127 GLN B N 1
ATOM 2361 C CA . GLN B 1 127 ? -9.586 -16.047 -21.938 1 83.88 127 GLN B CA 1
ATOM 2362 C C . GLN B 1 127 ? -10.172 -17.266 -22.656 1 83.88 127 GLN B C 1
ATOM 2364 O O . GLN B 1 127 ? -10.031 -18.391 -22.203 1 83.88 127 GLN B O 1
ATOM 2369 N N . ASP B 1 128 ? -10.797 -16.781 -23.75 1 77.44 128 ASP B N 1
ATOM 2370 C CA . ASP B 1 128 ? -11.438 -17.812 -24.547 1 77.44 128 ASP B CA 1
ATOM 2371 C C . ASP B 1 128 ? -12.414 -18.625 -23.703 1 77.44 128 ASP B C 1
ATOM 2373 O O . ASP B 1 128 ? -13.312 -18.078 -23.062 1 77.44 128 ASP B O 1
ATOM 2377 N N . GLN B 1 129 ? -11.977 -20 -23.422 1 73.94 129 GLN B N 1
ATOM 2378 C CA . GLN B 1 129 ? -12.93 -20.844 -22.703 1 73.94 129 GLN B CA 1
ATOM 2379 C C . GLN B 1 129 ? -12.484 -21.078 -21.266 1 73.94 129 GLN B C 1
ATOM 2381 O O . GLN B 1 129 ? -13.195 -21.703 -20.484 1 73.94 129 GLN B O 1
ATOM 2386 N N . GLU B 1 130 ? -11.531 -20.578 -21.047 1 73.25 130 GLU B N 1
ATOM 2387 C CA . GLU B 1 130 ? -11.016 -20.781 -19.703 1 73.25 130 GLU B CA 1
ATOM 2388 C C . GLU B 1 130 ? -11.461 -19.656 -18.766 1 73.25 130 GLU B C 1
ATOM 2390 O O . GLU B 1 130 ? -11.266 -18.484 -19.078 1 73.25 130 GLU B O 1
ATOM 2395 N N . PRO B 1 131 ? -11.852 -20.031 -17.594 1 78.56 131 PRO B N 1
ATOM 2396 C CA . PRO B 1 131 ? -12.438 -19.016 -16.734 1 78.56 131 PRO B CA 1
ATOM 2397 C C . PRO B 1 131 ? -11.398 -18.078 -16.141 1 78.56 131 PRO B C 1
ATOM 2399 O O . PRO B 1 131 ? -11.672 -16.891 -15.93 1 78.56 131 PRO B O 1
ATOM 2402 N N . LEU B 1 132 ? -10.383 -18.703 -15.82 1 91 132 LEU B N 1
ATOM 2403 C CA . LEU B 1 132 ? -9.336 -17.828 -15.305 1 91 132 LEU B CA 1
ATOM 2404 C C . LEU B 1 132 ? -7.953 -18.359 -15.68 1 91 132 LEU B C 1
ATOM 2406 O O . LEU B 1 132 ? -7.59 -19.484 -15.289 1 91 132 LEU B O 1
ATOM 2410 N N . VAL B 1 133 ? -7.336 -17.547 -16.406 1 90.62 133 VAL B N 1
ATOM 2411 C CA . VAL B 1 133 ? -5.996 -17.938 -16.828 1 90.62 133 VAL B CA 1
ATOM 2412 C C . VAL B 1 133 ? -5.035 -16.766 -16.656 1 90.62 133 VAL B C 1
ATOM 2414 O O . VAL B 1 133 ? -5.461 -15.617 -16.531 1 90.62 133 VAL B O 1
ATOM 2417 N N . CYS B 1 134 ? -3.801 -17.125 -16.516 1 94.38 134 CYS B N 1
ATOM 2418 C CA . CYS B 1 134 ? -2.805 -16.062 -16.406 1 94.38 134 CYS B CA 1
ATOM 2419 C C . CYS B 1 134 ? -2.516 -15.461 -17.781 1 94.38 134 CYS B C 1
ATOM 2421 O O . CYS B 1 134 ? -1.977 -16.141 -18.656 1 94.38 134 CYS B O 1
ATOM 2423 N N . GLN B 1 135 ? -2.971 -14.148 -17.906 1 92.94 135 GLN B N 1
ATOM 2424 C CA . GLN B 1 135 ? -2.783 -13.438 -19.156 1 92.94 135 GLN B CA 1
ATOM 2425 C C . GLN B 1 135 ? -1.574 -12.508 -19.094 1 92.94 135 GLN B C 1
ATOM 2427 O O . GLN B 1 135 ? -1.093 -12.031 -20.125 1 92.94 135 GLN B O 1
ATOM 2432 N N . GLY B 1 136 ? -1.123 -12.406 -17.938 1 93.94 136 GLY B N 1
ATOM 2433 C CA . GLY B 1 136 ? 0.042 -11.562 -17.719 1 93.94 136 GLY B CA 1
ATOM 2434 C C . GLY B 1 136 ? 0.778 -11.875 -16.438 1 93.94 136 GLY B C 1
ATOM 2435 O O . GLY B 1 136 ? 0.154 -12.18 -15.414 1 93.94 136 GLY B O 1
ATOM 2436 N N . PHE B 1 137 ? 1.946 -11.773 -16.531 1 95.62 137 PHE B N 1
ATOM 2437 C CA . PHE B 1 137 ? 2.828 -12.133 -15.422 1 95.62 137 PHE B CA 1
ATOM 2438 C C . PHE B 1 137 ? 4.012 -11.18 -15.344 1 95.62 137 PHE B C 1
ATOM 2440 O O . PHE B 1 137 ? 4.703 -10.945 -16.344 1 95.62 137 PHE B O 1
ATOM 2447 N N . LEU B 1 138 ? 4.172 -10.617 -14.188 1 97.38 138 LEU B N 1
ATOM 2448 C CA . LEU B 1 138 ? 5.324 -9.75 -13.977 1 97.38 138 LEU B CA 1
ATOM 2449 C C . LEU B 1 138 ? 5.824 -9.859 -12.539 1 97.38 138 LEU B C 1
ATOM 2451 O O . LEU B 1 138 ? 5.035 -9.812 -11.594 1 97.38 138 LEU B O 1
ATOM 2455 N N . TRP B 1 139 ? 6.961 -10.234 -12.289 1 98.12 139 TRP B N 1
ATOM 2456 C CA . TRP B 1 139 ? 7.566 -10.086 -10.961 1 98.12 139 TRP B CA 1
ATOM 2457 C C . TRP B 1 139 ? 8.75 -9.133 -11.008 1 98.12 139 TRP B C 1
ATOM 2459 O O . TRP B 1 139 ? 9.219 -8.766 -12.094 1 98.12 139 TRP B O 1
ATOM 2469 N N . ASN B 1 140 ? 9.133 -8.516 -10.031 1 98.19 140 ASN B N 1
ATOM 2470 C CA . ASN B 1 140 ? 10.211 -7.539 -9.984 1 98.19 140 ASN B CA 1
ATOM 2471 C C . ASN B 1 140 ? 11.539 -8.188 -9.609 1 98.19 140 ASN B C 1
ATOM 2473 O O . ASN B 1 140 ? 11.594 -9.383 -9.312 1 98.19 140 ASN B O 1
ATOM 2477 N N . ASP B 1 141 ? 12.578 -7.418 -9.656 1 97.56 141 ASP B N 1
ATOM 2478 C CA . ASP B 1 141 ? 13.93 -7.898 -9.375 1 97.56 141 ASP B CA 1
ATOM 2479 C C . ASP B 1 141 ? 14.047 -8.375 -7.93 1 97.56 141 ASP B C 1
ATOM 2481 O O . ASP B 1 141 ? 14.766 -9.336 -7.641 1 97.56 141 ASP B O 1
ATOM 2485 N N . ALA B 1 142 ? 13.398 -7.777 -7.062 1 97.88 142 ALA B N 1
ATOM 2486 C CA . ALA B 1 142 ? 13.461 -8.125 -5.645 1 97.88 142 ALA B CA 1
ATOM 2487 C C . ALA B 1 142 ? 12.977 -9.547 -5.402 1 97.88 142 ALA B C 1
ATOM 2489 O O . ALA B 1 142 ? 13.484 -10.242 -4.523 1 97.88 142 ALA B O 1
ATOM 2490 N N . LEU B 1 143 ? 11.891 -9.93 -6.285 1 95.38 143 LEU B N 1
ATOM 2491 C CA . LEU B 1 143 ? 11.422 -11.305 -6.148 1 95.38 143 LEU B CA 1
ATOM 2492 C C . LEU B 1 143 ? 12.344 -12.266 -6.895 1 95.38 143 LEU B C 1
ATOM 2494 O O . LEU B 1 143 ? 12.781 -13.273 -6.336 1 95.38 143 LEU B O 1
ATOM 2498 N N . ALA B 1 144 ? 12.719 -11.953 -7.926 1 95.44 144 ALA B N 1
ATOM 2499 C CA . ALA B 1 144 ? 13.477 -12.828 -8.812 1 95.44 144 ALA B CA 1
ATOM 2500 C C . ALA B 1 144 ? 14.867 -13.109 -8.258 1 95.44 144 ALA B C 1
ATOM 2502 O O . ALA B 1 144 ? 15.312 -14.258 -8.234 1 95.44 144 ALA B O 1
ATOM 2503 N N . ASN B 1 145 ? 15.492 -12.109 -7.844 1 95.62 145 ASN B N 1
ATOM 2504 C CA . ASN B 1 145 ? 16.875 -12.219 -7.41 1 95.62 145 ASN B CA 1
ATOM 2505 C C . ASN B 1 145 ? 16.984 -12.406 -5.898 1 95.62 145 ASN B C 1
ATOM 2507 O O . ASN B 1 145 ? 18.062 -12.703 -5.375 1 95.62 145 ASN B O 1
ATOM 2511 N N . GLY B 1 146 ? 15.875 -12.281 -5.188 1 93.81 146 GLY B N 1
ATOM 2512 C CA . GLY B 1 146 ? 15.859 -12.5 -3.748 1 93.81 146 GLY B CA 1
ATOM 2513 C C . GLY B 1 146 ? 15.406 -13.898 -3.365 1 93.81 146 GLY B C 1
ATOM 2514 O O . GLY B 1 146 ? 16.156 -14.859 -3.488 1 93.81 146 GLY B O 1
ATOM 2515 N N . PRO B 1 147 ? 14.234 -13.828 -3.264 1 91.88 147 PRO B N 1
ATOM 2516 C CA . PRO B 1 147 ? 13.781 -15.133 -2.777 1 91.88 147 PRO B CA 1
ATOM 2517 C C . PRO B 1 147 ? 13.898 -16.219 -3.836 1 91.88 147 PRO B C 1
ATOM 2519 O O . PRO B 1 147 ? 14.039 -17.406 -3.498 1 91.88 147 PRO B O 1
ATOM 2522 N N . LEU B 1 148 ? 13.805 -16.016 -4.824 1 91.38 148 LEU B N 1
ATOM 2523 C CA . LEU B 1 148 ? 13.883 -17.031 -5.875 1 91.38 148 LEU B CA 1
ATOM 2524 C C . LEU B 1 148 ? 15.32 -17.219 -6.336 1 91.38 148 LEU B C 1
ATOM 2526 O O . LEU B 1 148 ? 15.586 -18.031 -7.23 1 91.38 148 LEU B O 1
ATOM 2530 N N . HIS B 1 149 ? 16.359 -16.453 -5.914 1 92.38 149 HIS B N 1
ATOM 2531 C CA . HIS B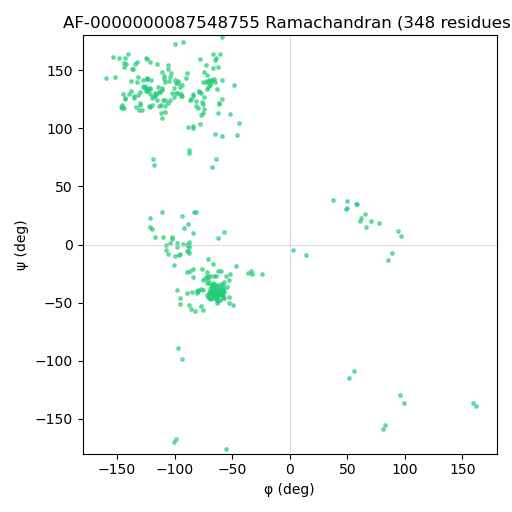 1 149 ? 17.812 -16.594 -6.004 1 92.38 149 HIS B CA 1
ATOM 2532 C C . HIS B 1 149 ? 18.281 -16.516 -7.453 1 92.38 149 HIS B C 1
ATOM 2534 O O . HIS B 1 149 ? 19.312 -17.078 -7.805 1 92.38 149 HIS B O 1
ATOM 2540 N N . GLY B 1 150 ? 17.266 -16 -8.203 1 92.75 150 GLY B N 1
ATOM 2541 C CA . GLY B 1 150 ? 17.656 -15.836 -9.594 1 92.75 150 GLY B CA 1
ATOM 2542 C C . GLY B 1 150 ? 17.656 -17.141 -10.375 1 92.75 150 GLY B C 1
ATOM 2543 O O . GLY B 1 150 ? 18.297 -17.234 -11.422 1 92.75 150 GLY B O 1
ATOM 2544 N N . ARG B 1 151 ? 17.094 -17.906 -9.914 1 92.94 151 ARG B N 1
ATOM 2545 C CA . ARG B 1 151 ? 17.219 -19.25 -10.492 1 92.94 151 ARG B CA 1
ATOM 2546 C C . ARG B 1 151 ? 15.969 -19.625 -11.273 1 92.94 151 ARG B C 1
ATOM 2548 O O . ARG B 1 151 ? 15.914 -20.688 -11.883 1 92.94 151 ARG B O 1
ATOM 2555 N N . PHE B 1 152 ? 14.945 -18.797 -11.172 1 91.31 152 PHE B N 1
ATOM 2556 C CA . PHE B 1 152 ? 13.68 -19.125 -11.82 1 91.31 152 PHE B CA 1
ATOM 2557 C C . PHE B 1 152 ? 13.43 -18.219 -13.016 1 91.31 152 PHE B C 1
ATOM 2559 O O . PHE B 1 152 ? 13.836 -17.062 -13.016 1 91.31 152 PHE B O 1
ATOM 2566 N N . GLU B 1 153 ? 12.828 -18.797 -13.977 1 92.44 153 GLU B N 1
ATOM 2567 C CA . GLU B 1 153 ? 12.438 -18.078 -15.18 1 92.44 153 GLU B CA 1
ATOM 2568 C C . GLU B 1 153 ? 11.016 -18.422 -15.602 1 92.44 153 GLU B C 1
ATOM 2570 O O . GLU B 1 153 ? 10.664 -19.609 -15.68 1 92.44 153 GLU B O 1
ATOM 2575 N N . PRO B 1 154 ? 10.328 -17.25 -15.727 1 92.06 154 PRO B N 1
ATOM 2576 C CA . PRO B 1 154 ? 9 -17.516 -16.281 1 92.06 154 PRO B CA 1
ATOM 2577 C C . PRO B 1 154 ? 9.008 -17.609 -17.812 1 92.06 154 PRO B C 1
ATOM 2579 O O . PRO B 1 154 ? 9.586 -16.75 -18.484 1 92.06 154 PRO B O 1
ATOM 2582 N N . VAL B 1 155 ? 8.359 -18.797 -18.312 1 92.19 155 VAL B N 1
ATOM 2583 C CA . VAL B 1 155 ? 8.32 -19.031 -19.766 1 92.19 155 VAL B CA 1
ATOM 2584 C C . VAL B 1 155 ? 6.898 -19.391 -20.188 1 92.19 155 VAL B C 1
ATOM 2586 O O . VAL B 1 155 ? 6.234 -20.188 -19.531 1 92.19 155 VAL B O 1
ATOM 2589 N N . TRP B 1 156 ? 6.543 -18.641 -21.172 1 90.81 156 TRP B N 1
ATOM 2590 C CA . TRP B 1 156 ? 5.262 -19.016 -21.766 1 90.81 156 TRP B CA 1
ATOM 2591 C C . TRP B 1 156 ? 5.422 -20.203 -22.719 1 90.81 156 TRP B C 1
ATOM 2593 O O . TRP B 1 156 ? 6.203 -20.141 -23.656 1 90.81 156 TRP B O 1
ATOM 2603 N N . VAL B 1 157 ? 4.777 -21.25 -22.375 1 88.56 157 VAL B N 1
ATOM 2604 C CA . VAL B 1 157 ? 4.863 -22.484 -23.156 1 88.56 157 VAL B CA 1
ATOM 2605 C C . VAL B 1 157 ? 3.512 -22.781 -23.797 1 88.56 157 VAL B C 1
ATOM 2607 O O . VAL B 1 157 ? 2.461 -22.531 -23.203 1 88.56 157 VAL B O 1
ATOM 2610 N N . THR B 1 158 ? 3.607 -23.031 -24.953 1 87.12 158 THR B N 1
ATOM 2611 C CA . THR B 1 158 ? 2.389 -23.438 -25.641 1 87.12 158 THR B CA 1
ATOM 2612 C C . THR B 1 158 ? 2.008 -24.875 -25.25 1 87.12 158 THR B C 1
ATOM 2614 O O . THR B 1 158 ? 2.826 -25.781 -25.375 1 87.12 158 THR B O 1
ATOM 2617 N N . THR B 1 159 ? 0.981 -25 -24.688 1 78.31 159 THR B N 1
ATOM 2618 C CA . THR B 1 159 ? 0.46 -26.281 -24.25 1 78.31 159 THR B CA 1
ATOM 2619 C C . THR B 1 159 ? -0.033 -27.094 -25.453 1 78.31 159 THR B C 1
ATOM 2621 O O . THR B 1 159 ? -0.194 -26.562 -26.547 1 78.31 159 THR B O 1
ATOM 2624 N N . PRO B 1 160 ? -0.045 -28.5 -25.312 1 79.25 160 PRO B N 1
ATOM 2625 C CA . PRO B 1 160 ? -0.569 -29.328 -26.406 1 79.25 160 PRO B CA 1
ATOM 2626 C C . PRO B 1 160 ? -1.904 -28.828 -26.953 1 79.25 160 PRO B C 1
ATOM 2628 O O . PRO B 1 160 ? -2.24 -29.078 -28.109 1 79.25 160 PRO B O 1
ATOM 2631 N N . GLN B 1 161 ? -2.428 -28.016 -26.031 1 75.88 161 GLN B N 1
ATOM 2632 C CA . GLN B 1 161 ? -3.703 -27.422 -26.438 1 75.88 161 GLN B CA 1
ATOM 2633 C C . GLN B 1 161 ? -3.502 -26.078 -27.125 1 75.88 161 GLN B C 1
ATOM 2635 O O . GLN B 1 161 ? -4.465 -25.359 -27.375 1 75.88 161 GLN B O 1
ATOM 2640 N N . HIS B 1 162 ? -2.463 -25.797 -27.469 1 78 162 HIS B N 1
ATOM 2641 C CA . HIS B 1 162 ? -2.066 -24.609 -28.219 1 78 162 HIS B CA 1
ATOM 2642 C C . HIS B 1 162 ? -2.371 -23.344 -27.422 1 78 162 HIS B C 1
ATOM 2644 O O . HIS B 1 162 ? -2.791 -22.328 -28 1 78 162 HIS B O 1
ATOM 2650 N N . THR B 1 163 ? -2.436 -23.719 -26.016 1 74.44 163 THR B N 1
ATOM 2651 C CA . THR B 1 163 ? -2.568 -22.531 -25.172 1 74.44 163 THR B CA 1
ATOM 2652 C C . THR B 1 163 ? -1.235 -22.188 -24.516 1 74.44 163 THR B C 1
ATOM 2654 O O . THR B 1 163 ? -0.335 -23.016 -24.438 1 74.44 163 THR B O 1
ATOM 2657 N N . GLN B 1 164 ? -1.219 -20.766 -24.406 1 82.19 164 GLN B N 1
ATOM 2658 C CA . GLN B 1 164 ? -0.004 -20.344 -23.719 1 82.19 164 GLN B CA 1
ATOM 2659 C C . GLN B 1 164 ? -0.154 -20.469 -22.203 1 82.19 164 GLN B C 1
ATOM 2661 O O . GLN B 1 164 ? -1.19 -20.094 -21.656 1 82.19 164 GLN B O 1
ATOM 2666 N N . GLN B 1 165 ? 0.74 -21.203 -21.672 1 83.19 165 GLN B N 1
ATOM 2667 C CA . GLN B 1 165 ? 0.745 -21.312 -20.219 1 83.19 165 GLN B CA 1
ATOM 2668 C C . GLN B 1 165 ? 2.09 -20.891 -19.641 1 83.19 165 GLN B C 1
ATOM 2670 O O . GLN B 1 165 ? 3.143 -21.25 -20.172 1 83.19 165 GLN B O 1
ATOM 2675 N N . LEU B 1 166 ? 1.865 -20.078 -18.625 1 86.31 166 LEU B N 1
ATOM 2676 C CA . LEU B 1 166 ? 3.096 -19.656 -17.953 1 86.31 166 LEU B CA 1
ATOM 2677 C C . LEU B 1 166 ? 3.646 -20.781 -17.078 1 86.31 166 LEU B C 1
ATOM 2679 O O . LEU B 1 166 ? 2.916 -21.359 -16.281 1 86.31 166 LEU B O 1
ATOM 2683 N N . THR B 1 167 ? 4.82 -21.156 -17.328 1 88.69 167 THR B N 1
ATOM 2684 C CA . THR B 1 167 ? 5.512 -22.219 -16.594 1 88.69 167 THR B CA 1
ATOM 2685 C C . THR B 1 167 ? 6.797 -21.688 -15.969 1 88.69 167 THR B C 1
ATOM 2687 O O . THR B 1 167 ? 7.527 -20.922 -16.594 1 88.69 167 THR B O 1
ATOM 2690 N N . LEU B 1 168 ? 6.949 -22.078 -14.734 1 92.62 168 LEU B N 1
ATOM 2691 C CA . LEU B 1 168 ? 8.164 -21.641 -14.047 1 92.62 168 LEU B CA 1
ATOM 2692 C C . LEU B 1 168 ? 9.25 -22.703 -14.164 1 92.62 168 LEU B C 1
ATOM 2694 O O . LEU B 1 168 ? 9 -23.891 -13.93 1 92.62 168 LEU B O 1
ATOM 2698 N N . TYR B 1 169 ? 10.359 -22.344 -14.578 1 91.5 169 TYR B N 1
ATOM 2699 C CA . TYR B 1 169 ? 11.523 -23.219 -14.664 1 91.5 169 TYR B CA 1
ATOM 2700 C C . TYR B 1 169 ? 12.562 -22.844 -13.617 1 91.5 169 TYR B C 1
ATOM 2702 O O . TYR B 1 169 ? 12.789 -21.656 -13.344 1 91.5 169 TYR B O 1
ATOM 2710 N N . ARG B 1 170 ? 13.109 -23.781 -13.148 1 91.62 170 ARG B N 1
ATOM 2711 C CA . ARG B 1 170 ? 14.234 -23.625 -12.234 1 91.62 170 ARG B CA 1
ATOM 2712 C C . ARG B 1 170 ? 15.5 -24.234 -12.812 1 91.62 170 ARG B C 1
ATOM 2714 O O . ARG B 1 170 ? 15.562 -25.438 -13.047 1 91.62 170 ARG B O 1
ATOM 2721 N N . ASP B 1 171 ? 16.641 -23.531 -12.828 1 90.81 171 ASP B N 1
ATOM 2722 C CA . ASP B 1 171 ? 17.906 -23.984 -13.391 1 90.81 171 ASP B CA 1
ATOM 2723 C C . ASP B 1 171 ? 17.688 -24.797 -14.664 1 90.81 171 ASP B C 1
ATOM 2725 O O . ASP B 1 171 ? 18.266 -25.875 -14.828 1 90.81 171 ASP B O 1
ATOM 2729 N N . GLY B 1 172 ? 16.469 -24.125 -15.516 1 87.12 172 GLY B N 1
ATOM 2730 C CA . GLY B 1 172 ? 16.219 -24.672 -16.844 1 87.12 172 GLY B CA 1
ATOM 2731 C C . GLY B 1 172 ? 15.312 -25.891 -16.812 1 87.12 172 GLY B C 1
ATOM 2732 O O . GLY B 1 172 ? 14.984 -26.438 -17.875 1 87.12 172 GLY B O 1
ATOM 2733 N N . ILE B 1 173 ? 15.102 -26.453 -15.633 1 90.06 173 ILE B N 1
ATOM 2734 C CA . ILE B 1 173 ? 14.188 -27.594 -15.516 1 90.06 173 ILE B CA 1
ATOM 2735 C C . ILE B 1 173 ? 12.812 -27.094 -15.07 1 90.06 173 ILE B C 1
ATOM 2737 O O . ILE B 1 173 ? 12.711 -26.234 -14.195 1 90.06 173 ILE B O 1
ATOM 2741 N N . ARG B 1 174 ? 11.781 -27.719 -15.664 1 83.25 174 ARG B N 1
ATOM 2742 C CA . ARG B 1 174 ? 10.422 -27.297 -15.328 1 83.25 174 ARG B CA 1
ATOM 2743 C C . ARG B 1 174 ? 10.133 -27.531 -13.852 1 83.25 174 ARG B C 1
ATOM 2745 O O . ARG B 1 174 ? 10.266 -28.656 -13.352 1 83.25 174 ARG B O 1
ATOM 2752 N N . ALA B 1 175 ? 9.953 -26.422 -13.125 1 82.5 175 ALA B N 1
ATOM 2753 C CA . ALA B 1 175 ? 9.672 -26.5 -11.695 1 82.5 175 ALA B CA 1
ATOM 2754 C C . ALA B 1 175 ? 8.164 -26.594 -11.438 1 82.5 175 ALA B C 1
ATOM 2756 O O . ALA B 1 175 ? 7.73 -27.25 -10.492 1 82.5 175 ALA 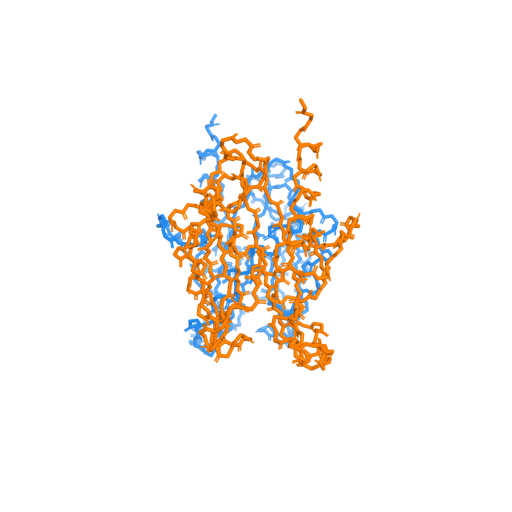B O 1
ATOM 2757 N N . ILE B 1 176 ? 7.375 -25.766 -12.234 1 79.12 176 ILE B N 1
ATOM 2758 C CA . ILE B 1 176 ? 5.922 -25.781 -12.148 1 79.12 176 ILE B CA 1
ATOM 2759 C C . ILE B 1 176 ? 5.324 -25.906 -13.547 1 79.12 176 ILE B C 1
ATOM 2761 O O . ILE B 1 176 ? 5.758 -25.219 -14.477 1 79.12 176 ILE B O 1
#

Organism: Malassezia restricta (strain ATCC 96810 / NBRC 103918 / CBS 7877) (NCBI:txid425264)

Solvent-accessible surface area (backbone atoms only — not comparable to full-atom values): 18827 Å² total; per-residue (Å²): 129,54,70,68,56,51,38,53,52,46,42,50,51,47,52,54,46,40,32,69,62,72,55,30,60,62,45,74,48,91,47,99,76,42,76,80,42,44,31,37,40,37,33,44,82,73,39,81,74,84,61,57,83,85,56,37,28,36,35,42,25,34,67,44,66,49,88,57,49,41,48,47,66,61,50,26,25,49,43,18,47,51,49,49,48,62,72,73,50,66,94,60,48,60,35,40,33,42,37,19,43,44,32,62,32,73,63,20,52,55,51,51,48,70,36,83,56,24,36,37,44,34,19,41,31,62,52,97,93,42,77,68,39,71,76,40,79,47,66,16,60,33,26,42,57,44,85,45,61,58,39,60,44,82,41,78,39,73,40,97,84,72,38,76,41,81,32,39,22,43,80,84,38,79,64,79,129,57,78,65,55,50,38,56,51,49,47,49,48,46,51,54,44,40,31,68,59,71,52,29,58,60,42,77,49,89,44,97,72,38,71,77,39,43,31,38,38,36,33,43,83,70,39,79,70,80,58,58,79,83,57,38,26,34,35,40,26,34,63,41,64,47,86,56,47,40,48,46,63,61,50,25,24,49,44,20,44,50,51,51,48,63,73,70,54,64,99,61,45,63,35,39,32,40,36,19,45,44,33,61,30,74,63,19,52,55,51,47,49,70,34,84,57,23,32,34,41,32,18,38,30,61,50,96,87,41,73,69,36,72,76,36,78,47,64,18,58,34,28,39,56,45,78,49,62,56,40,58,44,85,40,78,37,70,39,101,78,73,36,73,37,78,29,39,21,39,86,87,38,82,64,76

Nearest PDB structures (foldseek):
  1wtd-assembly1_A  TM=5.997E-01  e=2.339E-01  Escherichia coli
  1wte-assembly1_B  TM=5.154E-01  e=4.410E-01  Escherichia coli
  8ifm-assembly1_F  TM=3.997E-01  e=5.941E+00  Thermoflavifilum thermophilum
  8spo-assembly1_I  TM=3.931E-01  e=7.657E+00  Maribacter polysiphoniae
  8spo-assembly1_A  TM=2.886E-01  e=5.941E+00  Maribacter polysiphoniae